Protein AF-A0A1X1MJB4-F1 (afdb_monomer)

Sequence (178 aa):
MPHFHEGQVDADDWEAFQRTEQMADHWYWRPGHRPGRNYLTWYVVFDDQALRDHVAYHQKALTNLNYLDSVPADGIHMTVQGVGFPDQVDIETAARIGEQAAARTADIEPFTLTVGPIAAYAGGTFLRAAPWAPVADVRERLREAIATELGADQVPAEPARFKPHISVTYCNATPPAA

Secondary structure (DSSP, 8-state):
---HHHHHHHHHHHHHHHT--S---S----TT-BTTBPPEEEEEE---HHHHHHHHHHHHHHTT-TTEEEPPGGG-EEEEEEEE-TTTS-HHHHHHHHHHHHHHHTT------EEEEEEEETTEEEEEEE-HHHHHHHHHHHHHHHHHHH-GGGS---GGG---EEEEEEE-S-PPP-

Mean predicted aligned error: 4.51 Å

Radius of gyration: 17.41 Å; Cα contacts (8 Å, |Δi|>4): 248; chains: 1; bounding box: 39×35×46 Å

pLDDT: mean 91.85, std 9.81, range [37.0, 98.38]

Nearest PDB structures (foldseek):
  6hiv-assembly1_DQ  TM=6.345E-01  e=2.041E-04  Trypanosoma brucei brucei
  7aor-assembly1_ar  TM=6.567E-01  e=1.105E-03  Trypanosoma cruzi strain CL Brener
  3j4r-assembly1_A  TM=6.759E-01  e=1.809E-02  Homo sapiens
  2vfy-assembly1_A  TM=6.703E-01  e=2.420E-02  Homo sapiens
  7ane-assembly1_ar  TM=5.522E-01  e=7.123E-03  Leishmania major

Foldseek 3Di:
DPPPPLVVVQVVQQVVQVPDQWAAAPPDDDPPDDPPKDWDFDKADDPDPVVLVLLVVVCVVCVVPPQKDFQDSNRWIKTQFTQGICVLQPPVNVVQLVVQLCVLCVPQDDDDWDWDDWGDDSFAIKIFIDDCVSSVSSSVSSQVSSCVRPNNVNGDDDPVPDGTIITSITGRHIDDGD

Solvent-accessible surface area (backbone atoms only — not comparable to full-atom values): 10339 Å² total; per-residue (Å²): 138,84,67,64,62,66,57,48,53,52,50,52,45,46,56,53,36,74,68,53,66,50,49,33,45,50,86,62,79,52,93,89,53,51,94,96,50,64,70,44,62,46,66,49,75,70,97,47,68,69,59,49,51,55,45,50,54,54,43,63,76,47,62,86,43,86,48,48,45,66,57,51,79,93,65,48,41,27,74,66,44,65,61,45,40,59,96,79,42,44,72,70,55,51,49,51,29,49,54,42,25,51,65,60,49,65,82,63,72,90,78,81,71,52,72,48,69,84,47,54,49,52,39,28,32,29,26,44,42,35,70,51,65,68,57,49,53,52,41,50,37,44,45,51,18,42,20,73,77,65,34,69,90,58,42,63,88,50,77,97,69,73,66,53,36,32,63,37,29,37,15,72,36,62,59,81,62,125

Structure (mmCIF, N/CA/C/O backbone):
data_AF-A0A1X1MJB4-F1
#
_entry.id   AF-A0A1X1MJB4-F1
#
loop_
_atom_site.group_PDB
_atom_site.id
_atom_site.type_symbol
_atom_site.label_atom_id
_atom_site.label_alt_id
_atom_site.label_comp_id
_atom_site.label_asym_id
_atom_site.label_entity_id
_atom_site.label_seq_id
_atom_site.pdbx_PDB_ins_code
_atom_site.Cartn_x
_atom_site.Cartn_y
_atom_site.Cartn_z
_atom_site.occupancy
_atom_site.B_iso_or_equiv
_atom_site.auth_seq_id
_atom_site.auth_comp_id
_atom_site.auth_asym_id
_atom_site.auth_atom_id
_atom_site.pdbx_PDB_model_num
ATOM 1 N N . MET A 1 1 ? -20.394 -13.260 -13.293 1.00 37.00 1 MET A N 1
ATOM 2 C CA . MET A 1 1 ? -19.080 -12.948 -13.891 1.00 37.00 1 MET A CA 1
ATOM 3 C C . MET A 1 1 ? -18.930 -11.435 -14.023 1.00 37.00 1 MET A C 1
ATOM 5 O O . MET A 1 1 ? -19.342 -10.901 -15.047 1.00 37.00 1 MET A O 1
ATOM 9 N N . PRO A 1 2 ? -18.377 -10.725 -13.028 1.00 40.25 2 PRO A N 1
ATOM 10 C CA . PRO A 1 2 ? -17.899 -9.369 -13.227 1.00 40.25 2 PRO A CA 1
ATOM 11 C C . PRO A 1 2 ? -16.374 -9.343 -13.040 1.00 40.25 2 PRO A C 1
ATOM 13 O O . PRO A 1 2 ? -15.877 -8.824 -12.055 1.00 40.25 2 PRO A O 1
ATOM 16 N N . HIS A 1 3 ? -15.631 -9.921 -13.989 1.00 48.62 3 HIS A N 1
ATOM 17 C CA . HIS A 1 3 ? -14.177 -9.710 -14.108 1.00 48.62 3 HIS A CA 1
ATOM 18 C C . HIS A 1 3 ? -13.842 -8.505 -15.013 1.00 48.62 3 HIS A C 1
ATOM 20 O O . HIS A 1 3 ? -12.678 -8.203 -15.246 1.00 48.62 3 HIS A O 1
ATOM 26 N N . PHE A 1 4 ? -14.859 -7.808 -15.539 1.00 62.16 4 PHE A N 1
ATOM 27 C CA . PHE A 1 4 ? -14.683 -6.744 -16.531 1.00 62.16 4 PHE A CA 1
ATOM 28 C C . PHE A 1 4 ? -14.119 -5.440 -15.956 1.00 62.16 4 PHE A C 1
ATOM 30 O O . PHE A 1 4 ? -13.461 -4.713 -16.686 1.00 62.16 4 PHE A O 1
ATOM 37 N N . HIS A 1 5 ? -14.359 -5.126 -14.678 1.00 79.56 5 HIS A N 1
ATOM 38 C CA . HIS A 1 5 ? -13.914 -3.848 -14.114 1.00 79.56 5 HIS A CA 1
ATOM 39 C C . HIS A 1 5 ? -12.423 -3.856 -13.758 1.00 79.56 5 HIS A C 1
ATOM 41 O O . HIS A 1 5 ? -11.687 -3.002 -14.233 1.00 79.56 5 HIS A O 1
ATOM 47 N N . GLU A 1 6 ? -11.966 -4.844 -12.984 1.00 86.56 6 GLU A N 1
ATOM 48 C CA . GLU A 1 6 ? -10.564 -4.947 -12.547 1.00 86.56 6 GLU A CA 1
ATOM 49 C C . GLU A 1 6 ? -9.615 -5.083 -13.746 1.00 86.56 6 GLU A C 1
ATOM 51 O O . GLU A 1 6 ? -8.657 -4.324 -13.866 1.00 86.56 6 GLU A O 1
ATOM 56 N N . GLY A 1 7 ? -9.945 -5.975 -14.690 1.00 83.81 7 GLY A N 1
ATOM 57 C CA . GLY A 1 7 ? -9.145 -6.171 -15.899 1.00 83.81 7 GLY A CA 1
ATOM 58 C C . GLY A 1 7 ? -9.086 -4.934 -16.802 1.00 83.81 7 GLY A C 1
ATOM 59 O O . GLY A 1 7 ? -8.038 -4.660 -17.380 1.00 83.81 7 GLY A O 1
ATOM 60 N N . GLN A 1 8 ? -10.175 -4.159 -16.898 1.00 86.75 8 GLN A N 1
ATOM 61 C CA . GLN A 1 8 ? -10.161 -2.896 -17.642 1.00 86.75 8 GLN A CA 1
ATOM 62 C C . GLN A 1 8 ? -9.282 -1.855 -16.945 1.00 86.75 8 GLN A C 1
ATOM 64 O O . GLN A 1 8 ? -8.492 -1.195 -17.608 1.00 86.75 8 GLN A O 1
ATOM 69 N N . VAL A 1 9 ? -9.366 -1.734 -15.616 1.00 88.00 9 VAL A N 1
ATOM 70 C CA . VAL A 1 9 ? -8.538 -0.776 -14.871 1.00 88.00 9 VAL A CA 1
ATOM 71 C C . VAL A 1 9 ? -7.048 -1.111 -14.982 1.00 88.00 9 VAL A C 1
ATOM 73 O O . VAL A 1 9 ? -6.229 -0.199 -15.081 1.00 88.00 9 VAL A O 1
ATOM 76 N N . ASP A 1 10 ? -6.687 -2.394 -14.995 1.00 89.06 10 ASP A N 1
ATOM 77 C CA . ASP A 1 10 ? -5.301 -2.809 -15.217 1.00 89.06 10 ASP A CA 1
ATOM 78 C C . ASP A 1 10 ? -4.819 -2.502 -16.638 1.00 89.06 10 ASP A C 1
ATOM 80 O O . ASP A 1 10 ? -3.690 -2.036 -16.805 1.00 89.06 10 ASP A O 1
ATOM 84 N N . ALA A 1 11 ? -5.668 -2.694 -17.652 1.00 90.31 11 ALA A N 1
ATOM 85 C CA . ALA A 1 11 ? -5.355 -2.297 -19.023 1.00 90.31 11 ALA A CA 1
ATOM 86 C C . ALA A 1 11 ? -5.163 -0.775 -19.143 1.00 90.31 11 ALA A C 1
ATOM 88 O O . ALA A 1 11 ? -4.173 -0.326 -19.722 1.00 90.31 11 ALA A O 1
ATOM 89 N N . ASP A 1 12 ? -6.051 0.014 -18.534 1.00 91.75 12 ASP A N 1
ATOM 90 C CA . ASP A 1 12 ? -5.989 1.477 -18.553 1.00 91.75 12 ASP A CA 1
ATOM 91 C C . ASP A 1 12 ? -4.724 2.005 -17.851 1.00 91.75 12 ASP A C 1
ATOM 93 O O . ASP A 1 12 ? -4.050 2.901 -18.368 1.00 91.75 12 ASP A O 1
ATOM 97 N N . ASP A 1 13 ? -4.372 1.441 -16.687 1.00 91.31 13 ASP A N 1
ATOM 98 C CA . ASP A 1 13 ? -3.149 1.799 -15.955 1.00 91.31 13 ASP A CA 1
ATOM 99 C C . ASP A 1 13 ? -1.894 1.423 -16.753 1.00 91.31 13 ASP A C 1
ATOM 101 O O . ASP A 1 13 ? -0.925 2.186 -16.778 1.00 91.31 13 ASP A O 1
ATOM 105 N N . TRP A 1 14 ? -1.912 0.280 -17.442 1.00 92.69 14 TRP A N 1
ATOM 1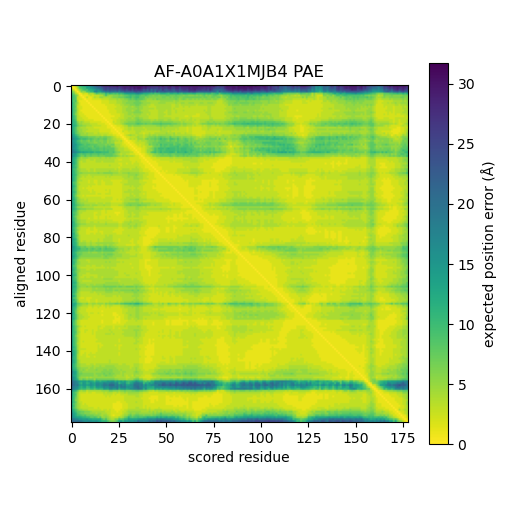06 C CA . TRP A 1 14 ? -0.810 -0.139 -18.301 1.00 92.69 14 TRP A CA 1
ATOM 107 C C . TRP A 1 14 ? -0.632 0.792 -19.503 1.00 92.69 14 TRP A C 1
ATOM 109 O O . TRP A 1 14 ? 0.482 1.238 -19.779 1.00 92.69 14 TRP A O 1
ATOM 119 N N . GLU A 1 15 ? -1.717 1.155 -20.185 1.00 94.44 15 GLU A N 1
ATOM 120 C CA . GLU A 1 15 ? -1.673 2.143 -21.263 1.00 94.44 15 GLU A CA 1
ATOM 121 C C . GLU A 1 15 ? -1.203 3.518 -20.767 1.00 94.44 15 GLU A C 1
ATOM 123 O O . GLU A 1 15 ? -0.450 4.210 -21.456 1.00 94.44 15 GLU A O 1
ATOM 128 N N . ALA A 1 16 ? -1.627 3.934 -19.569 1.00 92.25 16 ALA A N 1
ATOM 129 C CA . ALA A 1 16 ? -1.159 5.170 -18.951 1.00 92.25 16 ALA A CA 1
ATOM 130 C C . ALA A 1 16 ? 0.345 5.119 -18.654 1.00 92.25 16 ALA A C 1
ATOM 132 O O . ALA A 1 16 ? 1.058 6.087 -18.932 1.00 92.25 16 ALA A O 1
ATOM 133 N N . PHE A 1 17 ? 0.845 3.986 -18.160 1.00 93.94 17 PHE A N 1
ATOM 134 C CA . PHE A 1 17 ? 2.271 3.790 -17.941 1.00 93.94 17 PHE A CA 1
ATOM 135 C C . PHE A 1 17 ? 3.068 3.818 -19.250 1.00 93.94 17 PHE A C 1
ATOM 137 O O . PHE A 1 17 ? 4.092 4.487 -19.309 1.00 93.94 17 PHE A O 1
ATOM 144 N N . GLN A 1 18 ? 2.583 3.197 -20.329 1.00 93.94 18 GLN A N 1
ATOM 145 C CA . GLN A 1 18 ? 3.261 3.241 -21.634 1.00 93.94 18 GLN A CA 1
ATOM 146 C C . GLN A 1 18 ? 3.419 4.659 -22.202 1.00 93.94 18 GLN A C 1
ATOM 148 O O . GLN A 1 18 ? 4.323 4.906 -22.995 1.00 93.94 18 GLN A O 1
ATOM 153 N N . ARG A 1 19 ? 2.549 5.592 -21.801 1.00 94.62 19 ARG A N 1
ATOM 154 C CA . ARG A 1 19 ? 2.638 7.016 -22.162 1.00 94.62 19 ARG A CA 1
ATOM 155 C C . ARG A 1 19 ? 3.529 7.830 -21.218 1.00 94.62 19 ARG A C 1
ATOM 157 O O . ARG A 1 19 ? 3.667 9.034 -21.408 1.00 94.62 19 ARG A O 1
ATOM 164 N N . THR A 1 20 ? 4.094 7.213 -20.182 1.00 92.44 20 THR A N 1
ATOM 165 C CA . THR A 1 20 ? 4.995 7.882 -19.240 1.00 92.44 20 THR A CA 1
ATOM 166 C C . THR A 1 20 ? 6.367 8.057 -19.882 1.00 92.44 20 THR A C 1
ATOM 168 O O . THR A 1 20 ? 7.081 7.088 -20.113 1.00 92.44 20 THR A O 1
ATOM 171 N N . GLU A 1 21 ? 6.748 9.305 -20.146 1.00 92.06 21 GLU A N 1
ATOM 172 C CA . GLU A 1 21 ? 8.045 9.643 -20.755 1.00 92.06 21 GLU A CA 1
ATOM 173 C C . GLU A 1 21 ? 9.210 9.568 -19.754 1.00 92.06 21 GLU A C 1
ATOM 175 O O . GLU A 1 21 ? 10.372 9.460 -20.146 1.00 92.06 21 GLU A O 1
ATOM 180 N N . GLN A 1 22 ? 8.910 9.630 -18.451 1.00 92.25 22 GLN A N 1
ATOM 181 C CA . GLN A 1 22 ? 9.921 9.671 -17.402 1.00 92.25 22 GLN A CA 1
ATOM 182 C C . GLN A 1 22 ? 9.449 8.998 -16.109 1.00 92.25 22 GLN A C 1
ATOM 184 O O . GLN A 1 22 ? 8.345 9.249 -15.625 1.00 92.25 22 GLN A O 1
ATOM 189 N N . MET A 1 23 ? 10.324 8.184 -15.517 1.00 94.88 23 MET A N 1
ATOM 190 C CA . MET A 1 23 ? 10.139 7.686 -14.152 1.00 94.88 23 MET A CA 1
ATOM 191 C C . MET A 1 23 ? 10.323 8.827 -13.143 1.00 94.88 23 MET A C 1
ATOM 193 O O . MET A 1 23 ? 11.055 9.780 -13.395 1.00 94.88 23 MET A O 1
ATOM 197 N N . ALA A 1 24 ? 9.677 8.733 -11.990 1.00 94.19 24 ALA A N 1
ATOM 198 C CA . ALA A 1 24 ? 9.686 9.761 -10.962 1.00 94.19 24 ALA A CA 1
ATOM 199 C C . ALA A 1 24 ? 10.169 9.182 -9.636 1.00 94.19 24 ALA A C 1
ATOM 201 O O . ALA A 1 24 ? 9.686 8.134 -9.213 1.00 94.19 24 ALA A O 1
ATOM 202 N N . ASP A 1 25 ? 11.055 9.907 -8.956 1.00 94.69 25 ASP A N 1
ATOM 203 C CA . ASP A 1 25 ? 11.479 9.555 -7.603 1.00 94.69 25 ASP A CA 1
ATOM 204 C C . ASP A 1 25 ? 10.263 9.375 -6.675 1.00 94.69 25 ASP A C 1
ATOM 206 O O . ASP A 1 25 ? 9.423 10.268 -6.519 1.00 94.69 25 ASP A O 1
ATOM 210 N N . HIS A 1 26 ? 10.154 8.198 -6.066 1.00 92.56 26 HIS A N 1
ATOM 211 C CA . HIS A 1 26 ? 9.107 7.844 -5.119 1.00 92.56 26 HIS A CA 1
ATOM 212 C C . HIS A 1 26 ? 9.323 8.520 -3.759 1.00 92.56 26 HIS A C 1
ATOM 214 O O . HIS A 1 26 ? 8.346 8.867 -3.076 1.00 92.56 26 HIS A O 1
ATOM 220 N N . TRP A 1 27 ? 10.584 8.755 -3.386 1.00 90.19 27 TRP A N 1
ATOM 221 C CA . TRP A 1 27 ? 11.038 9.154 -2.054 1.00 90.19 27 TRP A CA 1
ATOM 222 C C . TRP A 1 27 ? 10.904 10.657 -1.763 1.00 90.19 27 TRP A C 1
ATOM 224 O O . TRP A 1 27 ? 11.626 11.213 -0.935 1.00 90.19 27 TRP A O 1
ATOM 234 N N . TYR A 1 28 ? 9.935 11.334 -2.383 1.00 85.56 28 TYR A N 1
ATOM 235 C CA . TYR A 1 28 ? 9.659 12.741 -2.098 1.00 85.56 28 TYR A CA 1
ATOM 236 C C . TYR A 1 28 ? 8.746 12.940 -0.879 1.00 85.56 28 TYR A C 1
ATOM 238 O O . TYR A 1 28 ? 7.800 12.184 -0.626 1.00 85.56 28 TYR A O 1
ATOM 246 N N . TRP A 1 29 ? 8.973 14.031 -0.149 1.00 84.56 29 TRP A N 1
ATOM 247 C CA . TRP A 1 29 ? 8.156 14.412 1.001 1.00 84.56 29 TRP A CA 1
ATOM 248 C C . TRP A 1 29 ? 6.723 14.747 0.575 1.00 84.56 29 TRP A C 1
ATOM 250 O O . TRP A 1 29 ? 6.458 15.779 -0.043 1.00 84.56 29 TRP A O 1
ATOM 260 N N . ARG A 1 30 ? 5.775 13.870 0.923 1.00 86.06 30 ARG A N 1
ATOM 261 C CA . ARG A 1 30 ? 4.342 14.179 0.830 1.00 86.06 30 ARG A CA 1
ATOM 262 C C . ARG A 1 30 ? 3.973 15.238 1.882 1.00 86.06 30 ARG A C 1
ATOM 264 O O . ARG A 1 30 ? 4.648 15.320 2.912 1.00 86.06 30 ARG A O 1
ATOM 271 N N . PRO A 1 31 ? 2.899 16.025 1.679 1.00 86.00 31 PRO A N 1
ATOM 272 C CA . PRO A 1 31 ? 2.434 16.986 2.676 1.00 86.00 31 PRO A CA 1
ATOM 273 C C . PRO A 1 31 ? 2.337 16.369 4.078 1.00 86.00 31 PRO A C 1
ATOM 275 O O . PRO A 1 31 ? 1.746 15.311 4.267 1.00 86.00 31 PRO A O 1
ATOM 278 N N . GLY A 1 32 ? 2.961 17.020 5.060 1.00 84.69 32 GLY A N 1
ATOM 279 C CA . GLY A 1 32 ? 3.007 16.553 6.446 1.00 84.69 32 GLY A CA 1
ATOM 280 C C . GLY A 1 32 ? 4.128 15.558 6.776 1.00 84.69 32 GLY A C 1
ATOM 281 O O . GLY A 1 32 ? 4.498 15.470 7.948 1.00 84.69 32 GLY A O 1
ATOM 282 N N . HIS A 1 33 ? 4.725 14.860 5.808 1.00 86.19 33 HIS A N 1
ATOM 283 C CA . HIS A 1 33 ? 5.861 13.978 6.087 1.00 86.19 33 HIS A CA 1
ATOM 284 C C . HIS A 1 33 ? 7.126 14.795 6.382 1.00 86.19 33 HIS A C 1
ATOM 286 O O . HIS A 1 33 ? 7.416 15.787 5.715 1.00 86.19 33 HIS A O 1
ATOM 292 N N . ARG A 1 34 ? 7.882 14.369 7.397 1.00 86.25 34 ARG A N 1
ATOM 293 C CA . ARG A 1 34 ? 9.180 14.940 7.789 1.00 86.25 34 ARG A CA 1
ATOM 294 C C . ARG A 1 34 ? 10.005 13.891 8.544 1.00 86.25 34 ARG A C 1
ATOM 296 O O . ARG A 1 34 ? 9.407 12.949 9.074 1.00 86.25 34 ARG A O 1
ATOM 303 N N . PRO A 1 35 ? 11.339 14.041 8.649 1.00 85.50 35 PRO A N 1
ATOM 304 C CA . PRO A 1 35 ? 12.167 13.127 9.433 1.00 85.50 35 PRO A CA 1
ATOM 305 C C . PRO A 1 35 ? 11.618 12.918 10.852 1.00 85.50 35 PRO A C 1
ATOM 307 O O . PRO A 1 35 ? 11.227 13.876 11.520 1.00 85.50 35 PRO A O 1
ATOM 310 N N . GLY A 1 36 ? 11.553 11.659 11.294 1.00 84.00 36 GLY A N 1
ATOM 311 C CA . GLY A 1 36 ? 11.030 11.281 12.614 1.00 84.00 36 GLY A CA 1
ATOM 312 C C . GLY A 1 36 ? 9.502 11.297 12.752 1.00 84.00 36 GLY A C 1
ATOM 313 O O . GLY A 1 36 ? 8.999 11.037 13.842 1.00 84.00 36 GLY A O 1
ATOM 314 N N . ARG A 1 37 ? 8.748 11.578 11.678 1.00 87.31 37 ARG A N 1
ATOM 315 C CA . ARG A 1 37 ? 7.277 11.570 11.677 1.00 87.31 37 ARG A CA 1
ATOM 316 C C . ARG A 1 37 ? 6.751 10.510 10.709 1.00 87.31 37 ARG A C 1
ATOM 318 O O . ARG A 1 37 ? 6.500 10.790 9.538 1.00 87.31 37 ARG A O 1
ATOM 325 N N . ASN A 1 38 ? 6.598 9.290 11.212 1.00 86.81 38 ASN A N 1
ATOM 326 C CA . ASN A 1 38 ? 6.065 8.171 10.434 1.00 86.81 38 ASN A CA 1
ATOM 327 C C . ASN A 1 38 ? 4.546 8.288 10.305 1.00 86.81 38 ASN A C 1
ATOM 329 O O . ASN A 1 38 ? 3.890 8.745 11.233 1.00 86.81 38 ASN A O 1
ATOM 333 N N . TYR A 1 39 ? 3.988 7.878 9.173 1.00 91.44 39 TYR A N 1
ATOM 334 C CA . TYR A 1 39 ? 2.544 7.877 8.962 1.00 91.44 39 TYR A CA 1
ATOM 335 C C . TYR A 1 39 ? 1.968 6.511 9.344 1.00 91.44 39 TYR A C 1
ATOM 337 O O . TYR A 1 39 ? 2.380 5.487 8.793 1.00 91.44 39 TYR A O 1
ATOM 345 N N . LEU A 1 40 ? 1.045 6.480 10.307 1.00 93.81 40 LEU A N 1
ATOM 346 C CA . LEU A 1 40 ? 0.387 5.248 10.729 1.00 93.81 40 LEU A CA 1
ATOM 347 C C . LEU A 1 40 ? -0.507 4.752 9.593 1.00 93.81 40 LEU A C 1
ATOM 349 O O 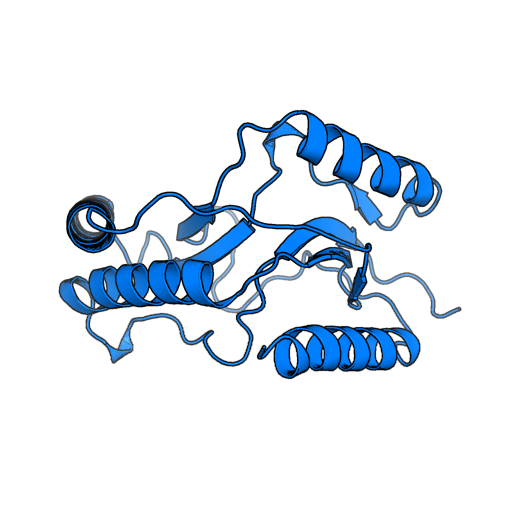. LEU A 1 40 ? -1.346 5.498 9.090 1.00 93.81 40 LEU A O 1
ATOM 353 N N . THR A 1 41 ? -0.308 3.502 9.185 1.00 94.12 41 THR A N 1
ATOM 354 C CA . THR A 1 41 ? -0.930 2.920 7.992 1.00 94.12 41 THR A CA 1
ATOM 355 C C . THR A 1 41 ? -1.286 1.463 8.256 1.00 94.12 41 THR A C 1
ATOM 357 O O . THR A 1 41 ? -0.505 0.734 8.866 1.00 94.12 41 THR A O 1
ATOM 360 N N . TRP A 1 42 ? -2.457 1.042 7.785 1.00 96.44 42 TRP A N 1
ATOM 361 C CA . TRP A 1 42 ? -2.883 -0.350 7.765 1.00 96.44 42 TRP A CA 1
ATOM 362 C C . TRP A 1 42 ? -2.298 -1.085 6.565 1.00 96.44 42 TRP A C 1
ATOM 364 O O . TRP A 1 42 ? -2.429 -0.637 5.420 1.00 96.44 42 TRP A O 1
ATOM 374 N N . TYR A 1 43 ? -1.727 -2.252 6.843 1.00 96.50 43 TYR A N 1
ATOM 375 C CA . TYR A 1 43 ? -1.161 -3.157 5.855 1.00 96.50 43 TYR A CA 1
ATOM 376 C C . TYR A 1 43 ? -1.795 -4.542 5.975 1.00 96.50 43 TYR A C 1
ATOM 378 O O . TYR A 1 43 ? -2.061 -5.005 7.084 1.00 96.50 43 TYR A O 1
ATOM 386 N N . VAL A 1 44 ? -1.965 -5.228 4.845 1.00 95.75 44 VAL A N 1
ATOM 387 C CA . VAL A 1 44 ? -2.034 -6.695 4.830 1.00 95.75 44 VAL A CA 1
ATOM 388 C C . VAL A 1 44 ? -0.610 -7.214 4.686 1.00 95.75 44 VAL A C 1
ATOM 390 O O . VAL A 1 44 ? 0.104 -6.840 3.752 1.00 95.75 44 VAL A O 1
ATOM 393 N N . VAL A 1 45 ? -0.208 -8.063 5.626 1.00 95.62 45 VAL A N 1
ATOM 394 C CA . VAL A 1 45 ? 1.077 -8.767 5.609 1.00 95.62 45 VAL A CA 1
ATOM 395 C C . VAL A 1 45 ? 0.874 -10.189 5.103 1.00 95.62 45 VAL A C 1
ATOM 397 O O . VAL A 1 45 ? -0.182 -10.783 5.318 1.00 95.62 45 VAL A O 1
ATOM 400 N N . PHE A 1 46 ? 1.886 -10.736 4.435 1.00 94.06 46 PHE A N 1
ATOM 401 C CA . PHE A 1 46 ? 1.803 -12.054 3.819 1.00 94.06 46 PHE A CA 1
ATOM 402 C C . PHE A 1 46 ? 2.836 -12.997 4.420 1.00 94.06 46 PHE A C 1
ATOM 404 O O . PHE A 1 46 ? 4.041 -12.725 4.383 1.00 94.06 46 PHE A O 1
ATOM 411 N N . ASP A 1 47 ? 2.363 -14.140 4.915 1.00 94.00 47 ASP A N 1
ATOM 412 C CA . ASP A 1 47 ? 3.225 -15.278 5.207 1.00 94.00 47 ASP A CA 1
ATOM 413 C C . ASP A 1 47 ? 3.142 -16.336 4.107 1.00 94.00 47 ASP A C 1
ATOM 415 O O . ASP A 1 47 ? 2.576 -17.411 4.279 1.00 94.00 47 ASP A O 1
ATOM 419 N N . ASP A 1 48 ? 3.660 -15.980 2.931 1.00 95.25 48 ASP A N 1
ATOM 420 C CA . ASP A 1 48 ? 3.601 -16.814 1.733 1.00 95.25 48 ASP A CA 1
ATOM 421 C C . ASP A 1 48 ? 4.955 -16.800 1.011 1.00 95.25 48 ASP A C 1
ATOM 423 O O . ASP A 1 48 ? 5.407 -15.770 0.504 1.00 95.25 48 ASP A O 1
ATOM 427 N N . GLN A 1 49 ? 5.624 -17.956 0.972 1.00 96.62 49 GLN A N 1
ATOM 428 C CA . GLN A 1 49 ? 6.919 -18.086 0.304 1.00 96.62 49 GLN A CA 1
ATOM 429 C C . GLN A 1 49 ? 6.802 -17.991 -1.222 1.00 96.62 49 GLN A C 1
ATOM 431 O O . GLN A 1 49 ? 7.676 -17.404 -1.854 1.00 96.62 49 GLN A O 1
ATOM 436 N N . ALA A 1 50 ? 5.726 -18.507 -1.819 1.00 96.25 50 ALA A N 1
ATOM 437 C CA . ALA A 1 50 ? 5.530 -18.452 -3.264 1.00 96.25 50 ALA A CA 1
ATOM 438 C C . ALA A 1 50 ? 5.336 -17.006 -3.740 1.00 96.25 50 ALA A C 1
ATOM 440 O O . ALA A 1 50 ? 5.864 -16.626 -4.786 1.00 96.25 50 ALA A O 1
ATOM 441 N N . LEU A 1 51 ? 4.651 -16.175 -2.949 1.00 96.94 51 LEU A N 1
ATOM 442 C CA . LEU A 1 51 ? 4.569 -14.736 -3.195 1.00 96.94 51 LEU A CA 1
ATOM 443 C C . LEU A 1 51 ? 5.952 -14.075 -3.141 1.00 96.94 51 LEU A C 1
ATOM 445 O O . LEU A 1 51 ? 6.301 -13.324 -4.054 1.00 96.94 51 LEU A O 1
ATOM 449 N N . ARG A 1 52 ? 6.746 -14.354 -2.098 1.00 97.75 52 ARG A N 1
ATOM 450 C CA . ARG A 1 52 ? 8.106 -13.801 -1.953 1.00 97.75 52 ARG A CA 1
ATOM 451 C C . ARG A 1 52 ? 8.990 -14.195 -3.137 1.00 97.75 52 ARG A C 1
ATOM 453 O O . ARG A 1 52 ? 9.660 -13.337 -3.710 1.00 97.75 52 ARG A O 1
ATOM 460 N N . ASP A 1 53 ? 8.931 -15.457 -3.553 1.00 97.50 53 ASP A N 1
ATOM 461 C CA . ASP A 1 53 ? 9.673 -15.970 -4.707 1.00 97.50 53 ASP A CA 1
ATOM 462 C C . ASP A 1 53 ? 9.206 -15.314 -6.017 1.00 97.50 53 ASP A C 1
ATOM 464 O O . ASP A 1 53 ? 10.028 -14.967 -6.869 1.00 97.50 53 ASP A O 1
ATOM 468 N N . HIS A 1 54 ? 7.898 -15.086 -6.175 1.00 97.12 54 HIS A N 1
ATOM 469 C CA . HIS A 1 54 ? 7.342 -14.407 -7.346 1.00 97.12 54 HIS A CA 1
ATOM 470 C C . HIS A 1 54 ? 7.773 -12.934 -7.424 1.00 97.12 54 HIS A C 1
ATOM 472 O O . HIS A 1 54 ? 8.139 -12.455 -8.498 1.00 97.12 54 HIS A O 1
ATOM 478 N N . VAL A 1 55 ? 7.795 -12.220 -6.296 1.00 98.19 55 VAL A N 1
ATOM 479 C CA . VAL A 1 55 ? 8.332 -10.851 -6.217 1.00 98.19 55 VAL A CA 1
ATOM 480 C C . VAL A 1 55 ? 9.826 -10.844 -6.557 1.00 98.19 55 VAL A C 1
ATOM 482 O O . VAL A 1 55 ? 10.254 -10.075 -7.421 1.00 98.19 55 VAL A O 1
ATOM 485 N N . ALA A 1 56 ? 10.610 -11.746 -5.959 1.00 98.06 56 ALA A N 1
ATOM 486 C CA . ALA A 1 56 ? 12.048 -11.855 -6.202 1.00 98.06 56 ALA A CA 1
ATOM 487 C C . ALA A 1 56 ? 12.381 -12.173 -7.671 1.00 98.06 56 ALA A C 1
ATOM 489 O O . ALA A 1 56 ? 13.358 -11.652 -8.218 1.00 98.06 56 ALA A O 1
ATOM 490 N N . TYR A 1 57 ? 11.557 -12.989 -8.337 1.00 97.88 57 TYR A N 1
ATOM 491 C CA . TYR A 1 57 ? 11.688 -13.273 -9.767 1.00 97.88 57 TYR A CA 1
ATOM 492 C C . TYR A 1 57 ? 11.659 -11.987 -10.607 1.00 97.88 57 TYR A C 1
ATOM 494 O O . TYR A 1 57 ? 12.538 -11.780 -11.449 1.00 97.88 57 TYR A O 1
ATOM 502 N N . HIS A 1 58 ? 10.702 -11.092 -10.347 1.00 97.88 58 HIS A N 1
ATOM 503 C CA . HIS A 1 58 ? 10.611 -9.817 -11.063 1.00 97.88 58 HIS A CA 1
ATOM 504 C C . HIS A 1 58 ? 11.730 -8.848 -10.672 1.00 97.88 58 HIS A C 1
ATOM 506 O O . HIS A 1 58 ? 12.327 -8.221 -11.545 1.00 97.88 58 HIS A O 1
ATOM 512 N N . GLN A 1 59 ? 12.084 -8.768 -9.387 1.00 98.12 59 GLN A N 1
ATOM 513 C CA . GLN A 1 59 ? 13.197 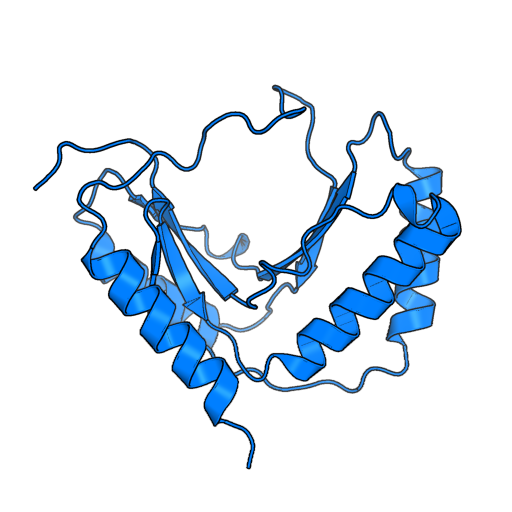-7.929 -8.913 1.00 98.12 59 GLN A CA 1
ATOM 514 C C . GLN A 1 59 ? 14.524 -8.298 -9.590 1.00 98.12 59 GLN A C 1
ATOM 516 O O . GLN A 1 59 ? 15.296 -7.426 -9.997 1.00 98.12 59 GLN A O 1
ATOM 521 N N . LYS A 1 60 ? 14.769 -9.597 -9.800 1.00 97.94 60 LYS A N 1
ATOM 522 C CA . LYS A 1 60 ? 15.942 -10.082 -10.535 1.00 97.94 60 LYS A CA 1
ATOM 523 C C . LYS A 1 60 ? 15.960 -9.595 -11.986 1.00 97.94 60 LYS A C 1
ATOM 525 O O . LYS A 1 60 ? 17.025 -9.242 -12.488 1.00 97.94 60 LYS A O 1
ATOM 530 N N . ALA A 1 61 ? 14.808 -9.550 -12.656 1.00 96.56 61 ALA A N 1
ATOM 531 C CA . ALA A 1 61 ? 14.710 -9.038 -14.024 1.00 96.56 61 ALA A CA 1
ATOM 532 C C . ALA A 1 61 ? 14.975 -7.520 -14.109 1.00 96.56 61 ALA A C 1
ATOM 534 O O . ALA A 1 61 ? 15.432 -7.033 -15.141 1.00 96.56 61 ALA A O 1
ATOM 535 N N . LEU A 1 62 ? 14.740 -6.789 -13.015 1.00 95.94 62 LEU A N 1
ATOM 536 C CA . LEU A 1 62 ? 14.893 -5.333 -12.923 1.00 95.94 62 LEU A CA 1
ATOM 537 C C . LEU A 1 62 ? 16.241 -4.877 -12.334 1.00 95.94 62 LEU A C 1
ATOM 539 O O . LEU A 1 62 ? 16.514 -3.682 -12.308 1.00 95.94 62 LEU A O 1
ATOM 543 N N . THR A 1 63 ? 17.113 -5.800 -11.914 1.00 95.19 63 THR A N 1
ATOM 544 C CA . THR A 1 63 ? 18.387 -5.506 -11.216 1.00 95.19 63 THR A CA 1
ATOM 545 C C . THR A 1 63 ? 19.330 -4.560 -11.973 1.00 95.19 63 THR A C 1
ATOM 547 O O . THR A 1 63 ? 20.116 -3.852 -11.351 1.00 95.19 63 THR A O 1
ATOM 550 N N . ASN A 1 64 ? 19.261 -4.509 -13.307 1.00 95.25 64 ASN A N 1
ATOM 551 C CA . ASN A 1 64 ? 20.118 -3.618 -14.100 1.00 95.25 64 ASN A CA 1
ATOM 552 C C . ASN A 1 64 ? 19.661 -2.146 -14.076 1.00 95.25 64 ASN A C 1
ATOM 554 O O . ASN A 1 64 ? 20.366 -1.281 -14.596 1.00 95.25 64 ASN A O 1
ATOM 558 N N . LEU A 1 65 ? 18.496 -1.849 -13.494 1.00 94.56 65 LEU A N 1
ATOM 559 C CA . LEU A 1 65 ? 17.958 -0.498 -13.362 1.00 94.56 65 LEU A CA 1
ATOM 560 C C . LEU A 1 65 ? 18.322 0.056 -11.981 1.00 94.56 65 LEU A C 1
ATOM 562 O O . LEU A 1 65 ? 17.597 -0.126 -11.008 1.00 94.56 65 LEU A O 1
ATOM 566 N N . ASN A 1 66 ? 19.458 0.751 -11.895 1.00 94.44 66 ASN A N 1
ATOM 567 C CA . ASN A 1 66 ? 19.989 1.292 -10.635 1.00 94.44 66 ASN A CA 1
ATOM 568 C C . ASN A 1 66 ? 19.108 2.371 -9.974 1.00 94.44 66 ASN A C 1
ATOM 570 O O . ASN A 1 66 ? 19.341 2.725 -8.820 1.00 94.44 66 ASN A O 1
ATOM 574 N N . TYR A 1 67 ? 18.109 2.881 -10.696 1.00 94.75 67 TYR A N 1
ATOM 575 C CA . TYR A 1 67 ? 17.113 3.823 -10.197 1.00 94.75 67 TYR A CA 1
ATOM 576 C C . TYR A 1 67 ? 15.886 3.138 -9.567 1.00 94.75 67 TYR A C 1
ATOM 578 O O . TYR A 1 67 ? 14.889 3.809 -9.294 1.00 94.75 67 TYR A O 1
ATOM 586 N N . LEU A 1 68 ? 15.915 1.812 -9.379 1.00 97.06 68 LEU A N 1
ATOM 587 C CA . LEU A 1 68 ? 14.862 1.035 -8.726 1.00 97.06 68 LEU A CA 1
ATOM 588 C C . LEU A 1 68 ? 15.390 0.355 -7.457 1.00 97.06 68 LEU A C 1
ATOM 590 O O . LEU A 1 68 ? 16.238 -0.535 -7.519 1.00 97.06 68 LEU A O 1
ATOM 594 N N . ASP A 1 69 ? 14.812 0.707 -6.314 1.00 97.31 69 ASP A N 1
ATOM 595 C CA . ASP A 1 69 ? 15.010 0.000 -5.054 1.00 97.31 69 ASP A CA 1
ATOM 596 C C . ASP A 1 69 ? 14.058 -1.194 -4.982 1.00 97.31 69 ASP A C 1
ATOM 598 O O . ASP A 1 69 ? 12.841 -1.045 -5.107 1.00 97.31 69 ASP A O 1
ATOM 602 N N . SER A 1 70 ? 14.601 -2.391 -4.762 1.00 97.88 70 SER A N 1
ATOM 603 C CA . SER A 1 70 ? 13.788 -3.587 -4.522 1.00 97.88 70 SER A CA 1
ATOM 604 C C . SER A 1 70 ? 13.157 -3.542 -3.135 1.00 97.88 70 SER A C 1
ATOM 606 O O . SER A 1 70 ? 13.836 -3.256 -2.150 1.00 97.88 70 SER A O 1
ATOM 608 N N . VAL A 1 71 ? 11.867 -3.871 -3.048 1.00 97.56 71 VAL A N 1
ATOM 609 C CA . VAL A 1 71 ? 11.197 -4.064 -1.756 1.00 97.56 71 VAL A CA 1
ATOM 610 C C . VAL A 1 71 ? 11.831 -5.266 -1.037 1.00 97.56 71 VAL A C 1
ATOM 612 O O . VAL A 1 71 ? 11.885 -6.352 -1.621 1.00 97.56 71 VAL A O 1
ATOM 615 N N . PRO A 1 72 ? 12.316 -5.112 0.209 1.00 96.50 72 PRO A N 1
ATOM 616 C CA . PRO A 1 72 ? 12.867 -6.221 0.985 1.00 96.50 72 PRO A CA 1
ATOM 617 C C . PRO A 1 72 ? 11.850 -7.349 1.193 1.00 96.50 72 PRO A C 1
ATOM 619 O O . PRO A 1 72 ? 10.654 -7.091 1.313 1.00 96.50 72 PRO A O 1
ATOM 622 N N . ALA A 1 73 ? 12.313 -8.599 1.281 1.00 95.56 73 ALA A N 1
ATOM 623 C CA . ALA A 1 73 ? 11.431 -9.765 1.405 1.00 95.56 73 ALA A CA 1
ATOM 624 C C . ALA A 1 73 ? 10.562 -9.751 2.680 1.00 95.56 73 ALA A C 1
ATOM 626 O O . ALA A 1 73 ? 9.421 -10.208 2.657 1.00 95.56 73 ALA A O 1
ATOM 627 N N . ASP A 1 74 ? 11.089 -9.208 3.778 1.00 94.75 74 ASP A N 1
ATOM 628 C CA . ASP A 1 74 ? 10.385 -8.976 5.047 1.00 94.75 74 ASP A CA 1
ATOM 629 C C . ASP A 1 74 ? 9.504 -7.715 5.028 1.00 94.75 74 ASP A C 1
ATOM 631 O O . ASP A 1 74 ? 8.650 -7.534 5.893 1.00 94.75 74 ASP A O 1
ATOM 635 N N . GLY A 1 75 ? 9.679 -6.866 4.016 1.00 94.75 75 GLY A N 1
ATOM 636 C CA . GLY A 1 75 ? 8.881 -5.677 3.753 1.00 94.75 75 GLY A CA 1
ATOM 637 C C . GLY A 1 75 ? 7.754 -5.890 2.742 1.00 94.75 75 GLY A C 1
ATOM 638 O O . GLY A 1 75 ? 7.094 -4.914 2.399 1.00 94.75 75 GLY A O 1
ATOM 639 N N . ILE A 1 76 ? 7.512 -7.107 2.243 1.00 97.56 76 ILE A N 1
ATOM 640 C CA . ILE A 1 76 ? 6.426 -7.382 1.288 1.00 97.56 76 ILE A CA 1
ATOM 641 C C . ILE A 1 76 ? 5.066 -7.261 1.989 1.00 97.56 76 ILE A C 1
ATOM 643 O O . ILE A 1 76 ? 4.730 -8.037 2.883 1.00 97.56 76 ILE A O 1
ATOM 647 N N . HIS A 1 77 ? 4.266 -6.289 1.554 1.00 97.75 77 HIS A N 1
ATOM 648 C CA . HIS A 1 77 ? 2.935 -6.008 2.086 1.00 97.75 77 HIS A CA 1
ATOM 649 C C . HIS A 1 77 ? 2.028 -5.376 1.025 1.00 97.75 77 HIS A C 1
ATOM 651 O O . HIS A 1 77 ? 2.481 -4.940 -0.035 1.00 97.75 77 HIS A O 1
ATOM 657 N N . MET A 1 78 ? 0.739 -5.289 1.345 1.00 97.25 78 MET A N 1
ATOM 658 C CA . MET A 1 78 ? -0.241 -4.490 0.614 1.00 97.25 78 MET A CA 1
ATOM 659 C C . MET A 1 78 ? -0.716 -3.343 1.497 1.00 97.25 78 MET A C 1
ATOM 661 O O . MET A 1 78 ? -1.232 -3.567 2.592 1.00 97.25 78 MET A O 1
ATOM 665 N N . THR A 1 79 ? -0.569 -2.115 1.011 1.00 94.81 79 THR A N 1
ATOM 666 C CA . THR A 1 79 ? -1.099 -0.918 1.674 1.00 94.81 79 THR A CA 1
ATOM 667 C C . THR A 1 79 ? -2.612 -0.856 1.530 1.00 94.81 79 THR A C 1
ATOM 669 O O . THR A 1 79 ? -3.133 -0.950 0.419 1.00 94.81 79 THR A O 1
ATOM 672 N N . VAL A 1 80 ? -3.321 -0.685 2.649 1.00 94.69 80 VAL A N 1
ATOM 673 C CA . VAL A 1 80 ? -4.792 -0.687 2.677 1.00 94.69 80 VAL A CA 1
ATOM 674 C C . VAL A 1 80 ? -5.357 0.699 2.955 1.00 94.69 80 VAL A C 1
ATOM 676 O O . VAL A 1 80 ? -6.201 1.191 2.204 1.00 94.69 80 VAL A O 1
ATOM 679 N N . GLN A 1 81 ? -4.928 1.327 4.053 1.00 94.94 81 GLN A N 1
ATOM 680 C CA . GLN A 1 81 ? -5.523 2.582 4.508 1.00 94.94 81 GLN A CA 1
ATOM 681 C C . GLN A 1 81 ? -4.586 3.346 5.444 1.00 94.94 81 GLN A C 1
ATOM 683 O O . GLN A 1 81 ? -4.168 2.830 6.478 1.00 94.94 81 GLN A O 1
ATOM 688 N N . GLY A 1 82 ? -4.320 4.608 5.120 1.00 93.25 82 GLY A N 1
ATOM 689 C CA . GLY A 1 82 ? -3.705 5.556 6.045 1.00 93.25 82 GLY A CA 1
ATOM 690 C C . 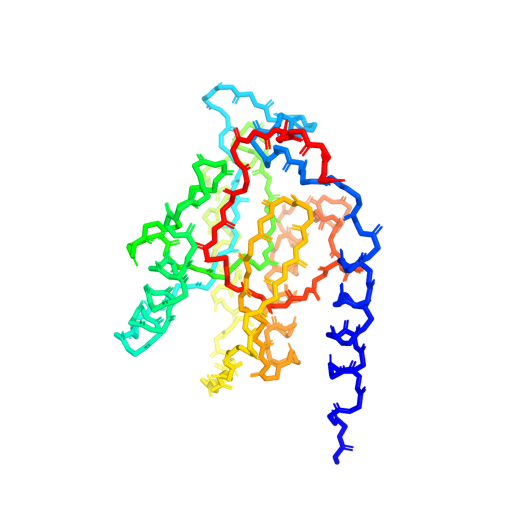GLY A 1 82 ? -4.590 5.858 7.255 1.00 93.25 82 GLY A C 1
ATOM 691 O O . GLY A 1 82 ? -5.811 5.931 7.123 1.00 93.25 82 GLY A O 1
ATOM 692 N N . VAL A 1 83 ? -3.985 6.076 8.418 1.00 94.62 83 VAL A N 1
ATOM 693 C CA . VAL A 1 83 ? -4.689 6.467 9.648 1.00 94.62 83 VAL A CA 1
ATOM 694 C C . VAL A 1 83 ? -4.403 7.926 9.980 1.00 94.62 83 VAL A C 1
ATOM 696 O O . VAL A 1 83 ? -5.323 8.728 10.080 1.00 94.62 83 VAL A O 1
ATOM 699 N N . GLY A 1 84 ? -3.130 8.289 10.122 1.00 93.12 84 GLY A N 1
ATOM 700 C CA . GLY A 1 84 ? -2.740 9.619 10.579 1.00 93.12 84 GLY A CA 1
ATOM 701 C C . GLY A 1 84 ? -1.295 9.665 11.055 1.00 93.12 84 GLY A C 1
ATOM 702 O O . GLY A 1 84 ? -0.597 8.652 11.088 1.00 93.12 84 GLY A O 1
ATOM 703 N N . PHE A 1 85 ? -0.825 10.850 11.431 1.00 92.31 85 PHE A N 1
ATOM 704 C CA . PHE A 1 85 ? 0.489 10.982 12.055 1.00 92.31 85 PHE A CA 1
ATOM 705 C C . PHE A 1 85 ? 0.413 10.817 13.589 1.00 92.31 85 PHE A C 1
ATOM 707 O O . PHE A 1 85 ? -0.608 11.164 14.177 1.00 92.31 85 PHE A O 1
ATOM 714 N N . PRO A 1 86 ? 1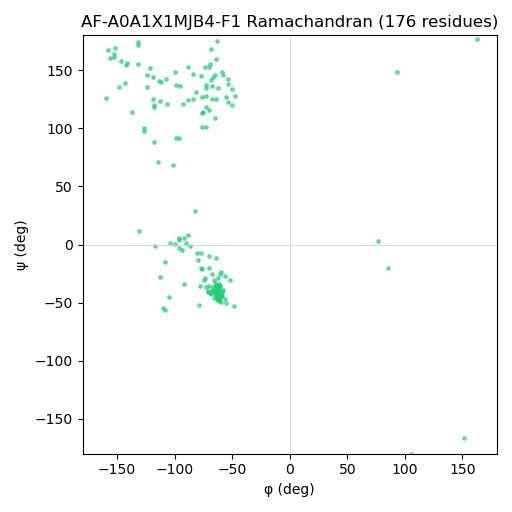.488 10.371 14.266 1.00 86.75 86 PRO A N 1
ATOM 715 C CA . PRO A 1 86 ? 1.520 10.158 15.719 1.00 86.75 86 PRO A CA 1
ATOM 716 C C . PRO A 1 86 ? 1.237 11.394 16.584 1.00 86.75 86 PRO A C 1
ATOM 718 O O . PRO A 1 86 ? 0.843 11.265 17.734 1.00 86.75 86 PRO A O 1
ATOM 721 N N . ASP A 1 87 ? 1.452 12.600 16.054 1.00 87.81 87 ASP A N 1
ATOM 722 C CA . ASP A 1 87 ? 1.097 13.869 16.708 1.00 87.81 87 ASP A CA 1
ATOM 723 C C . ASP A 1 87 ?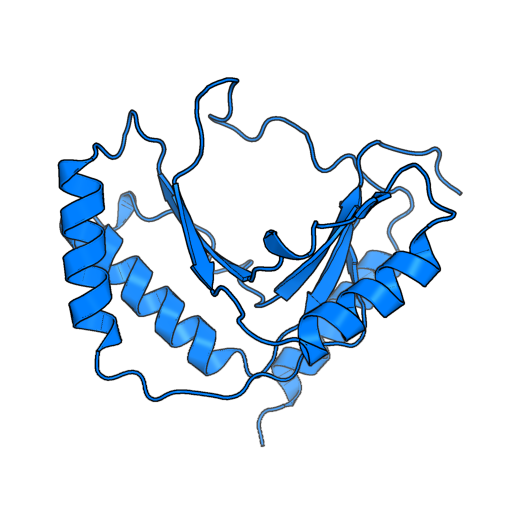 -0.389 14.238 16.547 1.00 87.81 87 ASP A C 1
ATOM 725 O O . ASP A 1 87 ? -0.846 15.216 17.131 1.00 87.81 87 ASP A O 1
ATOM 729 N N . GLN A 1 88 ? -1.133 13.478 15.742 1.00 89.06 88 GLN A N 1
ATOM 730 C CA . GLN A 1 88 ? -2.574 13.621 15.508 1.00 89.06 88 GLN A CA 1
ATOM 731 C C . GLN A 1 88 ? -3.363 12.429 16.062 1.00 89.06 88 GLN A C 1
ATOM 733 O O . GLN A 1 88 ? -4.527 12.578 16.417 1.00 89.06 88 GLN A O 1
ATOM 738 N N . VAL A 1 89 ? -2.730 11.256 16.120 1.00 93.88 89 VAL A N 1
ATOM 739 C CA . VAL A 1 89 ? -3.294 10.006 16.629 1.00 93.88 89 VAL A CA 1
ATOM 740 C C . VAL A 1 89 ? -2.332 9.469 17.681 1.00 93.88 89 VAL A C 1
ATOM 742 O O . VAL A 1 89 ? -1.315 8.858 17.347 1.00 93.88 89 VAL A O 1
ATOM 745 N N . ASP A 1 90 ? -2.630 9.743 18.949 1.00 93.38 90 ASP A N 1
ATOM 746 C CA . ASP A 1 90 ? -1.827 9.236 20.060 1.00 93.38 90 ASP A CA 1
ATOM 747 C C . ASP A 1 90 ? -1.958 7.710 20.216 1.00 93.38 90 ASP A C 1
ATOM 749 O O . ASP A 1 90 ? -2.796 7.056 19.590 1.00 93.38 90 ASP A O 1
ATOM 753 N N . ILE A 1 91 ? -1.090 7.123 21.044 1.00 93.69 91 ILE A N 1
ATOM 754 C CA . ILE A 1 91 ? -1.009 5.667 21.216 1.00 93.69 91 ILE A CA 1
ATOM 755 C C . ILE A 1 91 ? -2.303 5.057 21.769 1.00 93.69 91 ILE A C 1
ATOM 757 O O . ILE A 1 91 ? -2.681 3.958 21.369 1.00 93.69 91 ILE A O 1
ATOM 761 N N . GLU A 1 92 ? -3.000 5.770 22.654 1.00 96.56 92 GLU A N 1
ATOM 762 C CA . GLU A 1 92 ? -4.251 5.305 23.256 1.00 96.56 92 GLU A CA 1
ATOM 763 C C . GLU A 1 92 ? -5.378 5.307 22.222 1.00 96.56 92 GLU A C 1
ATOM 765 O O . GLU A 1 92 ? -6.165 4.365 22.144 1.00 96.56 92 GLU A O 1
ATOM 770 N N . THR A 1 93 ? -5.428 6.335 21.380 1.00 96.81 93 THR A N 1
ATOM 771 C CA . THR A 1 93 ? -6.384 6.437 20.278 1.00 96.81 93 THR A CA 1
ATOM 772 C C . THR A 1 93 ? -6.087 5.413 19.193 1.00 96.81 93 THR A C 1
ATOM 774 O O . THR A 1 93 ? -7.003 4.743 18.725 1.00 96.81 93 THR A O 1
ATOM 777 N N . ALA A 1 94 ? -4.816 5.208 18.841 1.00 96.31 94 ALA A N 1
ATOM 778 C CA . ALA A 1 94 ? -4.411 4.146 17.923 1.00 96.31 94 ALA A CA 1
ATOM 779 C C . ALA A 1 94 ? -4.814 2.755 18.446 1.00 96.31 94 ALA A C 1
ATOM 781 O O . ALA A 1 94 ? -5.295 1.930 17.669 1.00 96.31 94 ALA A O 1
ATOM 782 N N . ALA A 1 95 ? -4.677 2.510 19.754 1.00 97.38 95 ALA A N 1
ATOM 783 C CA . ALA A 1 95 ? -5.115 1.265 20.380 1.00 97.38 95 ALA A CA 1
ATOM 784 C C . ALA A 1 95 ? -6.637 1.073 20.274 1.00 97.38 95 ALA A C 1
ATOM 786 O O . ALA A 1 95 ? -7.076 0.015 19.823 1.00 97.38 95 ALA A O 1
ATOM 787 N N . ARG A 1 96 ? -7.442 2.104 20.576 1.00 98.38 96 ARG A N 1
ATOM 788 C CA . ARG A 1 96 ? -8.909 2.041 20.422 1.00 98.38 96 ARG A CA 1
ATOM 789 C C . ARG A 1 96 ? -9.342 1.828 18.971 1.00 98.38 96 ARG A C 1
ATOM 791 O O . ARG A 1 96 ? -10.219 1.007 18.716 1.00 98.38 96 ARG A O 1
ATOM 798 N N . ILE A 1 97 ? -8.689 2.487 18.008 1.00 98.25 97 ILE A N 1
ATOM 799 C CA . ILE A 1 97 ? -8.916 2.228 16.575 1.00 98.25 97 ILE A CA 1
ATOM 800 C C . ILE A 1 97 ? -8.622 0.757 16.255 1.00 98.25 97 ILE A C 1
ATOM 802 O O . ILE A 1 97 ? -9.382 0.131 15.519 1.00 98.25 97 ILE A O 1
ATOM 806 N N . GLY A 1 98 ? -7.549 0.192 16.815 1.00 98.19 98 GLY A N 1
ATOM 807 C CA . GLY A 1 98 ? -7.203 -1.222 16.667 1.00 98.19 98 GLY A CA 1
ATOM 808 C C . GLY A 1 98 ? -8.264 -2.171 17.235 1.00 98.19 98 GLY A C 1
ATOM 809 O O . GLY A 1 98 ? -8.628 -3.139 16.571 1.00 98.19 98 GLY A O 1
ATOM 810 N N . GLU A 1 99 ? -8.807 -1.878 18.416 1.00 98.31 99 GLU A N 1
ATOM 811 C CA . GLU A 1 99 ? -9.899 -2.653 19.026 1.00 98.31 99 GLU A CA 1
ATOM 812 C C . GLU A 1 99 ? -11.179 -2.597 18.179 1.00 98.31 99 GLU A C 1
ATOM 814 O O . GLU A 1 99 ? -11.788 -3.633 17.899 1.00 98.31 99 GLU A O 1
ATOM 819 N N . GLN A 1 100 ? -11.554 -1.404 17.703 1.00 98.12 100 GLN A N 1
ATOM 820 C CA . GLN A 1 100 ? -12.687 -1.216 16.793 1.00 98.12 100 GLN A CA 1
ATOM 821 C C . GLN A 1 100 ? -12.482 -1.966 15.475 1.00 98.12 100 GLN A C 1
ATOM 823 O O . GLN A 1 100 ? -13.399 -2.629 14.990 1.00 98.12 100 GLN A O 1
ATOM 828 N N . ALA A 1 101 ? -11.281 -1.886 14.902 1.00 98.12 101 ALA A N 1
ATOM 829 C CA . ALA A 1 101 ? -10.925 -2.599 13.684 1.00 98.12 101 ALA A CA 1
ATOM 830 C C . ALA A 1 101 ? -11.063 -4.112 13.878 1.00 98.12 101 ALA A C 1
ATOM 832 O O . ALA A 1 101 ? -11.738 -4.753 13.080 1.00 98.12 101 ALA A O 1
ATOM 833 N N . ALA A 1 102 ? -10.502 -4.663 14.959 1.00 98.12 102 ALA A N 1
ATOM 834 C CA . ALA A 1 102 ? -10.579 -6.088 15.267 1.00 98.12 102 ALA A CA 1
ATOM 835 C C . ALA A 1 102 ? -12.028 -6.573 15.433 1.00 98.12 102 ALA A C 1
ATOM 837 O O . ALA A 1 102 ? -12.396 -7.611 14.888 1.00 98.12 102 ALA A O 1
ATOM 838 N N . ALA A 1 103 ? -12.870 -5.812 16.137 1.00 98.06 103 ALA A N 1
ATOM 839 C CA . ALA A 1 103 ? -14.283 -6.151 16.289 1.00 98.06 103 ALA A CA 1
ATOM 840 C C . ALA A 1 103 ? -15.037 -6.114 14.947 1.00 98.06 103 ALA A C 1
ATOM 842 O O . ALA A 1 103 ? -15.855 -6.989 14.673 1.00 98.06 103 ALA A O 1
ATOM 843 N N . ARG A 1 104 ? -14.751 -5.119 14.097 1.00 97.62 104 ARG A N 1
ATOM 844 C CA . ARG A 1 104 ? -15.420 -4.922 12.799 1.00 97.62 104 ARG A CA 1
ATOM 845 C C . ARG A 1 104 ? -14.954 -5.875 11.711 1.00 97.62 104 ARG A C 1
ATOM 847 O O . ARG A 1 104 ? -15.664 -6.030 10.724 1.00 97.62 104 ARG A O 1
ATOM 854 N N . THR A 1 105 ? -13.774 -6.469 11.831 1.00 96.88 105 THR A N 1
ATOM 855 C CA . THR A 1 105 ? -13.257 -7.442 10.857 1.00 96.88 105 THR A CA 1
ATOM 856 C C . THR A 1 105 ? -13.433 -8.891 11.311 1.00 96.88 105 THR A C 1
ATOM 858 O O . THR A 1 105 ? -13.080 -9.797 10.563 1.00 96.88 105 THR A O 1
ATOM 861 N N . ALA A 1 106 ? -14.014 -9.126 12.493 1.00 97.12 106 ALA A N 1
ATOM 862 C CA . ALA A 1 106 ? -14.131 -10.452 13.098 1.00 97.12 106 ALA A CA 1
ATOM 863 C C . ALA A 1 106 ? -14.965 -11.459 12.282 1.00 97.12 106 ALA A C 1
ATOM 865 O O . ALA A 1 106 ? -14.722 -12.658 12.373 1.00 97.12 106 ALA A O 1
ATOM 866 N N . ASP A 1 107 ? -15.943 -10.992 11.504 1.00 95.81 107 ASP A N 1
ATOM 867 C CA . ASP A 1 107 ? -16.803 -11.809 10.634 1.00 95.81 107 ASP A CA 1
ATOM 868 C C . ASP A 1 107 ? -16.318 -11.867 9.173 1.00 95.81 107 ASP A C 1
ATOM 870 O O . ASP A 1 107 ? -17.012 -12.420 8.320 1.00 95.81 107 ASP A O 1
ATOM 874 N N . ILE A 1 108 ? -15.149 -11.296 8.854 1.00 95.25 108 ILE A N 1
ATOM 875 C CA . ILE A 1 108 ? -14.556 -11.464 7.523 1.00 95.25 108 ILE A CA 1
ATOM 876 C C . ILE A 1 108 ? -13.974 -12.868 7.425 1.00 95.25 108 ILE A C 1
ATOM 878 O O . ILE A 1 108 ? -12.981 -13.195 8.075 1.00 95.25 108 ILE A O 1
ATOM 882 N N . GLU A 1 109 ? -14.563 -13.680 6.556 1.00 95.81 109 GLU A N 1
ATOM 883 C CA . GLU A 1 109 ? -14.009 -14.984 6.217 1.00 95.81 109 GLU A CA 1
ATOM 884 C C . GLU A 1 109 ? -12.672 -14.842 5.471 1.00 95.81 109 GLU A C 1
ATOM 886 O O . GLU A 1 109 ? -12.518 -13.939 4.639 1.00 95.81 109 GLU A O 1
ATOM 891 N N . PRO A 1 110 ? -11.704 -15.748 5.701 1.00 94.94 110 PRO A N 1
ATOM 892 C CA . PRO A 1 110 ? -10.487 -15.798 4.906 1.00 94.94 110 PRO A CA 1
ATOM 893 C C . PRO A 1 110 ? -10.792 -15.887 3.406 1.00 94.94 110 PRO A C 1
ATOM 895 O O . PRO A 1 110 ? -11.650 -16.656 2.970 1.00 94.94 110 PRO A O 1
ATOM 898 N N . PHE A 1 111 ? -10.046 -15.136 2.600 1.00 95.62 111 PHE A N 1
ATOM 899 C CA . PHE A 1 111 ? -10.202 -15.110 1.148 1.00 95.62 111 PHE A CA 1
ATOM 900 C C . PHE A 1 111 ? -8.860 -15.269 0.437 1.00 95.62 111 PHE A C 1
ATOM 902 O O . PHE A 1 111 ? -7.795 -14.968 0.975 1.00 95.62 111 PHE A O 1
ATOM 909 N N . THR A 1 112 ? -8.916 -15.755 -0.800 1.00 95.38 112 THR A N 1
ATOM 910 C CA . THR A 1 112 ? -7.739 -15.946 -1.649 1.00 95.38 112 THR A CA 1
ATOM 911 C C . THR A 1 112 ? -7.596 -14.785 -2.618 1.00 95.38 112 THR A C 1
ATOM 913 O O . THR A 1 112 ? -8.575 -14.363 -3.234 1.00 95.38 112 THR A O 1
ATOM 916 N N . LEU A 1 113 ? -6.362 -14.313 -2.781 1.00 95.56 113 LEU A N 1
ATOM 917 C CA . LEU A 1 113 ? -5.998 -13.330 -3.789 1.00 95.56 113 LEU A CA 1
ATOM 918 C C . LEU A 1 113 ? -5.100 -13.971 -4.845 1.00 95.56 113 LEU A C 1
ATOM 920 O O . LEU A 1 113 ? -4.186 -14.730 -4.529 1.00 95.56 113 LEU A O 1
ATOM 924 N N . THR A 1 114 ? -5.332 -13.621 -6.100 1.00 95.25 114 THR A N 1
ATOM 925 C CA . THR A 1 114 ? -4.377 -13.799 -7.191 1.00 95.25 114 THR A CA 1
ATOM 926 C C . THR A 1 114 ? -3.601 -12.507 -7.373 1.00 95.25 114 THR A C 1
ATOM 928 O O . THR A 1 114 ? -4.207 -11.434 -7.368 1.00 95.25 114 THR A O 1
ATOM 931 N N . VAL A 1 115 ? -2.284 -12.602 -7.558 1.00 95.06 115 VAL A N 1
ATOM 932 C CA . VAL A 1 115 ? -1.421 -11.440 -7.790 1.00 95.06 115 VAL A CA 1
ATOM 933 C C . VAL A 1 115 ? -0.719 -11.522 -9.141 1.00 95.06 115 VAL A C 1
ATOM 935 O O . VAL A 1 115 ? -0.312 -12.602 -9.570 1.00 95.06 115 VAL A O 1
ATOM 938 N N . GLY A 1 116 ? -0.542 -10.374 -9.787 1.00 88.69 116 GLY A N 1
ATOM 939 C CA . GLY A 1 116 ? 0.163 -10.243 -11.061 1.00 88.69 116 GLY A CA 1
ATOM 940 C C . GLY A 1 116 ? -0.770 -10.026 -12.265 1.00 88.69 116 GLY A C 1
ATOM 941 O O . GLY A 1 116 ? -1.987 -9.993 -12.090 1.00 88.69 116 GLY A O 1
ATOM 942 N N . PRO A 1 117 ? -0.230 -9.892 -13.495 1.00 91.12 117 PRO A N 1
ATOM 943 C CA . PRO A 1 117 ? 1.194 -9.793 -13.850 1.00 91.12 117 PRO A CA 1
ATOM 944 C C . PRO A 1 117 ? 1.868 -8.542 -13.257 1.00 91.12 117 PRO A C 1
ATOM 946 O O . PRO A 1 117 ? 1.213 -7.709 -12.633 1.00 91.12 117 PRO A O 1
ATOM 949 N N . ILE A 1 118 ? 3.188 -8.410 -13.430 1.00 95.12 118 ILE A N 1
ATOM 950 C CA . ILE A 1 118 ? 3.874 -7.167 -13.058 1.00 95.12 118 ILE A CA 1
ATOM 951 C C . ILE A 1 118 ? 3.357 -5.996 -13.893 1.00 95.12 118 ILE A C 1
ATOM 953 O O . ILE A 1 118 ? 3.212 -6.097 -15.110 1.00 95.12 118 ILE A O 1
ATOM 957 N N . ALA A 1 119 ? 3.104 -4.887 -13.212 1.00 95.44 119 ALA A N 1
ATOM 958 C CA . ALA A 1 119 ? 2.729 -3.608 -13.784 1.00 95.44 119 ALA A CA 1
ATOM 959 C C . ALA A 1 119 ? 3.589 -2.500 -13.161 1.00 95.44 119 ALA A C 1
ATOM 961 O O . ALA A 1 119 ? 4.398 -2.739 -12.257 1.00 95.44 119 ALA A O 1
ATOM 962 N N . ALA A 1 120 ? 3.443 -1.280 -13.667 1.00 95.44 120 ALA A N 1
ATOM 963 C CA . ALA A 1 120 ? 4.257 -0.155 -13.241 1.00 95.44 120 ALA A CA 1
ATOM 964 C C . ALA A 1 120 ? 3.482 1.162 -13.262 1.00 95.44 120 ALA A C 1
ATOM 966 O O . ALA A 1 120 ? 2.470 1.310 -13.943 1.00 95.44 120 ALA A O 1
ATOM 967 N N . TYR A 1 121 ? 3.979 2.112 -12.483 1.00 93.94 121 TYR A N 1
ATOM 968 C CA . TYR A 1 121 ? 3.671 3.536 -12.571 1.00 93.94 121 TYR A CA 1
ATOM 969 C C . TYR A 1 121 ? 5.002 4.297 -12.536 1.00 93.94 121 TYR A C 1
ATOM 971 O O . TYR A 1 121 ? 6.048 3.710 -12.265 1.00 93.94 121 TYR A O 1
ATOM 979 N N . ALA A 1 122 ? 4.992 5.612 -12.771 1.00 94.00 122 ALA A N 1
ATOM 980 C CA . ALA A 1 122 ? 6.229 6.402 -12.824 1.00 94.00 122 ALA A CA 1
ATOM 981 C C . ALA A 1 122 ? 7.139 6.218 -11.588 1.00 94.00 122 ALA A C 1
ATOM 983 O O . ALA A 1 122 ? 8.353 6.301 -11.695 1.00 94.00 122 ALA A O 1
ATOM 984 N N . GLY A 1 123 ? 6.558 5.940 -10.421 1.00 95.19 123 GLY A N 1
ATOM 985 C CA . GLY A 1 123 ? 7.267 5.771 -9.153 1.00 95.19 123 GLY A CA 1
ATOM 986 C C . GLY A 1 123 ? 7.681 4.344 -8.795 1.00 95.19 123 GLY A C 1
ATOM 987 O O . GLY A 1 123 ? 8.161 4.151 -7.681 1.00 95.19 123 GLY A O 1
ATOM 988 N N . GLY A 1 124 ? 7.493 3.344 -9.662 1.00 96.31 124 GLY A N 1
ATOM 989 C CA . GLY A 1 124 ? 7.931 1.976 -9.370 1.00 96.31 124 GLY A CA 1
ATOM 990 C C . GLY A 1 124 ? 7.118 0.876 -10.044 1.00 96.31 124 GLY A C 1
ATOM 991 O O . GLY A 1 124 ? 6.321 1.117 -10.952 1.00 96.31 124 GLY A O 1
ATOM 992 N N . THR A 1 125 ? 7.327 -0.354 -9.577 1.00 97.56 125 THR A N 1
ATOM 993 C CA . THR A 1 125 ? 6.643 -1.549 -10.088 1.00 97.56 125 THR A CA 1
ATOM 994 C C . THR A 1 125 ? 5.869 -2.268 -8.996 1.00 97.56 125 THR A C 1
ATOM 996 O O . THR A 1 125 ? 6.204 -2.189 -7.812 1.00 97.56 125 THR A O 1
ATOM 999 N N . PHE A 1 126 ? 4.806 -2.964 -9.384 1.00 97.75 126 PHE A N 1
ATOM 1000 C CA . PHE A 1 126 ? 3.894 -3.623 -8.457 1.00 97.75 126 PHE A CA 1
ATOM 1001 C C . PHE A 1 126 ? 3.216 -4.843 -9.093 1.00 97.75 126 PHE A C 1
ATOM 1003 O O . PHE A 1 126 ? 3.185 -4.999 -10.313 1.00 97.75 126 PHE A O 1
ATOM 1010 N N . LEU A 1 127 ? 2.633 -5.692 -8.249 1.00 97.31 127 LEU A N 1
ATOM 1011 C CA . LEU A 1 127 ? 1.709 -6.758 -8.630 1.00 97.31 127 LEU A CA 1
ATOM 1012 C C . LEU A 1 127 ? 0.301 -6.346 -8.205 1.00 97.31 127 LEU A C 1
ATOM 1014 O O . LEU A 1 127 ? 0.072 -6.112 -7.015 1.00 97.31 127 LEU A O 1
ATOM 1018 N N . ARG A 1 128 ? -0.648 -6.251 -9.142 1.00 95.62 128 ARG A N 1
ATOM 1019 C CA . ARG A 1 128 ? -2.058 -6.053 -8.773 1.00 95.62 128 ARG A CA 1
ATOM 1020 C C . ARG A 1 128 ? -2.580 -7.307 -8.084 1.00 95.62 128 ARG A C 1
ATOM 1022 O O . ARG A 1 128 ? -2.223 -8.405 -8.495 1.00 95.62 128 ARG A O 1
ATOM 1029 N N . ALA A 1 129 ? -3.411 -7.142 -7.062 1.00 95.56 129 ALA A N 1
ATOM 1030 C CA . ALA A 1 129 ? -4.124 -8.232 -6.416 1.00 95.56 129 ALA A CA 1
ATOM 1031 C C . ALA A 1 129 ? -5.613 -8.205 -6.781 1.00 95.56 129 ALA A C 1
ATOM 1033 O O . ALA A 1 129 ? -6.213 -7.135 -6.855 1.00 95.56 129 ALA A O 1
ATOM 1034 N N . ALA A 1 130 ? -6.204 -9.381 -6.961 1.00 94.62 130 ALA A N 1
ATOM 1035 C CA . ALA A 1 130 ? -7.620 -9.582 -7.253 1.00 94.62 130 ALA A CA 1
ATOM 1036 C C . ALA A 1 130 ? -8.149 -10.826 -6.517 1.00 94.62 130 ALA A C 1
ATOM 1038 O O . ALA A 1 130 ? -7.360 -11.732 -6.253 1.00 94.62 130 ALA A O 1
ATOM 1039 N N . PRO A 1 131 ? -9.453 -10.923 -6.203 1.00 94.31 131 PRO A N 1
ATOM 1040 C CA . PRO A 1 131 ? -10.496 -9.918 -6.434 1.00 94.31 131 PRO A CA 1
ATOM 1041 C C . PRO A 1 131 ? -10.391 -8.720 -5.475 1.00 94.31 131 PRO A C 1
ATOM 1043 O O . PRO A 1 131 ? -9.912 -8.850 -4.349 1.00 94.31 131 PRO A O 1
ATOM 1046 N N . TRP A 1 132 ? -10.860 -7.546 -5.902 1.00 93.06 132 TRP A N 1
ATOM 1047 C CA . TRP A 1 132 ? -10.764 -6.305 -5.120 1.00 93.06 132 TRP A CA 1
ATOM 1048 C C . TRP A 1 132 ? -11.806 -6.222 -4.015 1.00 93.06 132 TRP A C 1
ATOM 1050 O O . TRP A 1 132 ? -11.509 -5.696 -2.946 1.00 93.06 132 TRP A O 1
ATOM 1060 N N . ALA A 1 133 ? -13.007 -6.747 -4.268 1.00 93.06 133 ALA A N 1
ATOM 1061 C CA . ALA A 1 133 ? -14.149 -6.654 -3.362 1.00 93.06 133 ALA A CA 1
ATOM 1062 C C . ALA A 1 133 ? -13.826 -7.034 -1.901 1.00 93.06 133 ALA A C 1
ATOM 1064 O O . ALA A 1 133 ? -14.031 -6.187 -1.037 1.00 93.06 133 ALA A O 1
ATOM 1065 N N . PRO A 1 134 ? -13.238 -8.208 -1.586 1.00 95.00 134 PRO A N 1
ATOM 1066 C CA . PRO A 1 134 ? -12.959 -8.551 -0.190 1.00 95.00 134 PRO A CA 1
ATOM 1067 C C . PRO A 1 134 ? -11.936 -7.615 0.470 1.00 95.00 134 PRO A C 1
ATOM 1069 O O . PRO A 1 134 ? -12.050 -7.305 1.653 1.00 95.00 134 PRO A O 1
ATOM 1072 N N . VAL A 1 135 ? -10.954 -7.107 -0.282 1.00 95.44 135 VAL A N 1
ATOM 1073 C CA . VAL A 1 135 ? -9.982 -6.140 0.255 1.00 95.44 135 VAL A CA 1
ATOM 1074 C C . VAL A 1 135 ? -10.636 -4.772 0.468 1.00 95.44 135 VAL A C 1
ATOM 1076 O O . VAL A 1 135 ? -10.328 -4.079 1.437 1.00 95.44 135 VAL A O 1
ATOM 1079 N N . ALA A 1 136 ? -11.555 -4.381 -0.417 1.00 93.25 136 ALA A N 1
ATOM 1080 C CA . ALA A 1 136 ? -12.353 -3.173 -0.260 1.00 93.25 136 ALA A CA 1
ATOM 1081 C C . ALA A 1 136 ? -13.261 -3.268 0.976 1.00 93.25 136 ALA A C 1
ATOM 1083 O O . ALA A 1 136 ? -13.308 -2.318 1.749 1.00 93.25 136 ALA A O 1
ATOM 1084 N N . ASP A 1 137 ? -13.880 -4.422 1.227 1.00 94.88 137 ASP A N 1
ATOM 1085 C CA . ASP A 1 137 ? -14.705 -4.653 2.418 1.00 94.88 137 ASP A CA 1
ATOM 1086 C C . ASP A 1 137 ? -13.879 -4.546 3.709 1.00 94.88 137 ASP A C 1
ATOM 1088 O O . ASP A 1 137 ? -14.286 -3.862 4.653 1.00 94.88 137 ASP A O 1
ATOM 1092 N N . VAL A 1 138 ? -12.677 -5.146 3.740 1.00 96.69 138 VAL A N 1
ATOM 1093 C CA . VAL A 1 138 ? -11.711 -4.956 4.840 1.00 96.69 138 VAL A CA 1
ATOM 1094 C C . VAL A 1 138 ? -11.416 -3.468 5.020 1.00 96.69 138 VAL A C 1
ATOM 1096 O O . VAL A 1 138 ? -11.512 -2.939 6.128 1.00 96.69 138 VAL A O 1
ATOM 1099 N N . ARG A 1 139 ? -11.077 -2.770 3.933 1.00 95.62 139 ARG A N 1
ATOM 1100 C CA . ARG A 1 139 ? -10.725 -1.350 3.966 1.00 95.62 139 ARG A CA 1
ATOM 1101 C C . ARG A 1 139 ? -11.863 -0.485 4.502 1.00 95.62 139 ARG A C 1
ATOM 1103 O O . ARG A 1 139 ? -11.596 0.396 5.315 1.00 95.62 139 ARG A O 1
ATOM 1110 N N . GLU A 1 140 ? -13.101 -0.712 4.082 1.00 95.38 140 GLU A N 1
ATOM 1111 C CA . GLU A 1 140 ? -14.250 0.058 4.567 1.00 95.38 140 GLU A CA 1
ATOM 1112 C C . GLU A 1 140 ? -14.477 -0.163 6.069 1.00 95.38 140 GLU A C 1
ATOM 1114 O O . GLU A 1 140 ? -14.606 0.810 6.812 1.00 95.38 140 GLU A O 1
ATOM 1119 N N . ARG A 1 141 ? -14.368 -1.400 6.566 1.00 97.06 141 ARG A N 1
ATOM 1120 C CA . ARG A 1 141 ? -14.454 -1.695 8.011 1.00 97.06 141 ARG A CA 1
ATOM 1121 C C . ARG A 1 141 ? -13.341 -1.016 8.820 1.00 97.06 141 ARG A C 1
ATOM 1123 O O . ARG A 1 141 ? -13.597 -0.487 9.903 1.00 97.06 141 ARG A O 1
ATOM 1130 N N . LEU A 1 142 ? -12.117 -0.964 8.286 1.00 96.81 142 LEU A N 1
ATOM 1131 C CA . LEU A 1 142 ? -11.009 -0.213 8.895 1.00 96.81 142 LEU A CA 1
ATOM 1132 C C . LEU A 1 142 ? -11.275 1.299 8.898 1.00 96.81 142 LEU A C 1
ATOM 1134 O O . LEU A 1 142 ? -10.963 1.985 9.869 1.00 96.81 142 LEU A O 1
ATOM 1138 N N . ARG A 1 143 ? -11.874 1.835 7.833 1.00 96.38 143 ARG A N 1
ATOM 1139 C CA . ARG A 1 143 ? -12.247 3.255 7.744 1.00 96.38 143 ARG A CA 1
ATOM 1140 C C . ARG A 1 143 ? -13.335 3.621 8.741 1.00 96.38 143 ARG A C 1
ATOM 1142 O O . ARG A 1 143 ? -13.241 4.675 9.362 1.00 96.38 143 ARG A O 1
ATOM 1149 N N . GLU A 1 144 ? -14.322 2.755 8.942 1.00 96.50 144 GLU A N 1
ATOM 1150 C CA . GLU A 1 144 ? -15.344 2.935 9.976 1.00 96.50 144 GLU A CA 1
ATOM 1151 C C . GLU A 1 144 ? -14.754 2.912 11.391 1.00 96.50 144 GLU A C 1
ATOM 1153 O O . GLU A 1 144 ? -15.185 3.688 12.247 1.00 96.50 144 GLU A O 1
ATOM 1158 N N . ALA A 1 145 ? -13.753 2.061 11.643 1.00 97.75 145 ALA A N 1
ATOM 1159 C CA . ALA A 1 145 ? -13.031 2.051 12.915 1.00 97.75 145 ALA A CA 1
ATOM 1160 C C . ALA A 1 145 ? -12.336 3.398 13.173 1.00 97.75 145 ALA A C 1
ATOM 1162 O O . ALA A 1 145 ? -12.487 3.973 14.249 1.00 97.75 145 ALA A O 1
ATOM 1163 N N . ILE A 1 146 ? -11.652 3.946 12.162 1.00 97.06 146 ILE A N 1
ATOM 1164 C CA . ILE A 1 146 ? -11.029 5.277 12.240 1.00 97.06 146 ILE A CA 1
ATOM 1165 C C . ILE A 1 146 ? -12.100 6.356 12.462 1.00 97.06 146 ILE A C 1
ATOM 1167 O O . ILE A 1 146 ? -11.950 7.192 13.350 1.00 97.06 146 ILE A O 1
ATOM 1171 N N . ALA A 1 147 ? -13.198 6.321 11.699 1.00 96.56 147 ALA A N 1
ATOM 1172 C CA . ALA A 1 147 ? -14.285 7.298 11.795 1.00 96.56 147 ALA A CA 1
ATOM 1173 C C . ALA A 1 147 ? -14.948 7.316 13.178 1.00 96.56 147 ALA A C 1
ATOM 1175 O O . ALA A 1 147 ? -15.359 8.375 13.645 1.00 96.56 147 ALA A O 1
ATOM 1176 N N . THR A 1 148 ? -15.058 6.150 13.821 1.00 97.19 148 THR A N 1
ATOM 1177 C CA . THR A 1 148 ? -15.657 6.008 15.156 1.00 97.19 148 THR A CA 1
ATOM 1178 C C . THR A 1 148 ? -14.853 6.768 16.211 1.00 97.19 148 THR A C 1
ATOM 1180 O O . THR A 1 148 ? -15.444 7.415 17.070 1.00 97.19 148 THR A O 1
ATOM 1183 N N . GLU A 1 149 ? -13.522 6.724 16.127 1.00 96.50 149 GLU A N 1
ATOM 1184 C CA . GLU A 1 149 ? -12.637 7.331 17.128 1.00 96.50 149 GLU A CA 1
ATOM 1185 C C . GLU A 1 149 ? -12.240 8.775 16.793 1.00 96.50 149 GLU A C 1
ATOM 1187 O O . GLU A 1 149 ? -12.067 9.589 17.698 1.00 96.50 149 GLU A 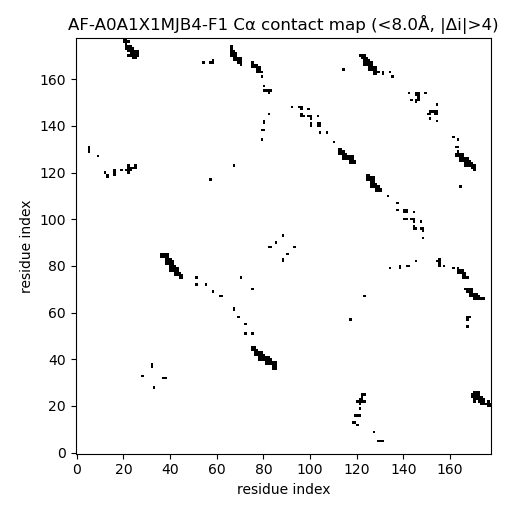O 1
ATOM 1192 N N . LEU A 1 150 ? -12.081 9.104 15.506 1.00 95.44 150 LEU A N 1
ATOM 1193 C CA . LEU A 1 150 ? -11.548 10.399 15.063 1.00 95.44 150 LEU A CA 1
ATOM 1194 C C . LEU A 1 150 ? -12.592 11.324 14.424 1.00 95.44 150 LEU A C 1
ATOM 1196 O O . LEU A 1 150 ? -12.321 12.510 14.269 1.00 95.44 150 LEU A O 1
ATOM 1200 N N . GLY A 1 151 ? -13.764 10.807 14.049 1.00 95.19 151 GLY A N 1
ATOM 1201 C CA . GLY A 1 151 ? -14.727 11.507 13.197 1.00 95.19 151 GLY A CA 1
ATOM 1202 C C . GLY A 1 151 ? -14.551 11.176 11.710 1.00 95.19 151 GLY A C 1
ATOM 1203 O O . GLY A 1 151 ? -13.455 10.889 11.226 1.00 95.19 151 GLY A O 1
ATOM 1204 N N . ALA A 1 152 ? -15.658 11.182 10.963 1.00 91.94 152 ALA A N 1
ATOM 1205 C CA . ALA A 1 152 ? -15.684 10.775 9.554 1.00 91.94 152 ALA A CA 1
ATOM 1206 C C . ALA A 1 152 ? -14.877 11.707 8.628 1.00 91.94 152 ALA A C 1
ATOM 1208 O O . ALA A 1 152 ? -14.329 11.262 7.621 1.00 91.94 152 ALA A O 1
ATOM 1209 N N . ASP A 1 153 ? -14.790 12.986 8.980 1.00 91.69 153 ASP A N 1
ATOM 1210 C CA . ASP A 1 153 ? -14.009 14.025 8.306 1.00 91.69 153 ASP A CA 1
ATOM 1211 C C . ASP A 1 153 ? -12.494 13.847 8.472 1.00 91.69 153 ASP A C 1
ATOM 1213 O O . ASP A 1 153 ? -11.724 14.338 7.646 1.00 91.69 153 ASP A O 1
ATOM 1217 N N . GLN A 1 154 ? -12.073 13.084 9.481 1.00 90.69 154 GLN A N 1
ATOM 1218 C CA . GLN A 1 154 ? -10.669 12.801 9.767 1.00 90.69 154 GLN A CA 1
ATOM 1219 C C . GLN A 1 154 ? -10.172 11.500 9.132 1.00 90.69 154 GLN A C 1
ATOM 1221 O O . GLN A 1 154 ? -8.978 11.209 9.191 1.00 90.69 154 GLN A O 1
ATOM 1226 N N . VAL A 1 155 ? -11.048 10.718 8.492 1.00 91.50 155 VAL A N 1
ATOM 1227 C CA . VAL A 1 155 ? -10.636 9.508 7.771 1.00 91.50 155 VAL A CA 1
ATOM 1228 C C . VAL A 1 155 ? -9.907 9.913 6.487 1.00 91.50 155 VAL A C 1
ATOM 1230 O O . VAL A 1 155 ? -10.533 10.501 5.600 1.00 91.50 155 VAL A O 1
ATOM 1233 N N . PRO A 1 156 ? -8.622 9.549 6.306 1.00 86.50 156 PRO A N 1
ATOM 1234 C CA . PRO A 1 156 ? -7.870 9.954 5.127 1.00 86.50 156 PRO A CA 1
ATOM 1235 C C . PRO A 1 156 ? -8.570 9.547 3.824 1.00 86.50 156 PRO A C 1
ATOM 1237 O O . PRO A 1 156 ? -8.964 8.388 3.613 1.00 86.50 156 PRO A O 1
ATOM 1240 N N . ALA A 1 157 ? -8.760 10.537 2.953 1.00 73.25 157 ALA A N 1
ATOM 1241 C CA . ALA A 1 157 ? -9.431 10.371 1.677 1.00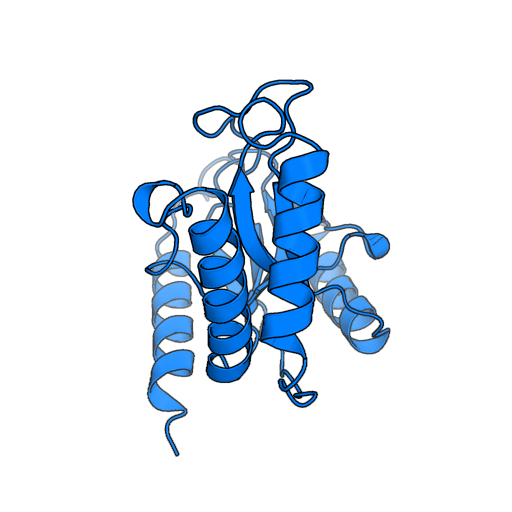 73.25 157 ALA A CA 1
ATOM 1242 C C . ALA A 1 157 ? -8.497 9.686 0.672 1.00 73.25 157 ALA A C 1
ATOM 1244 O O . ALA A 1 157 ? -7.647 10.325 0.062 1.00 73.25 157 ALA A O 1
ATOM 1245 N N . GLU A 1 158 ? -8.698 8.385 0.461 1.00 66.62 158 GLU A N 1
ATOM 1246 C CA . GLU A 1 158 ? -8.058 7.631 -0.628 1.00 66.62 158 GLU A CA 1
ATOM 1247 C C . GLU A 1 158 ? -8.987 6.743 -1.500 1.00 66.62 158 GLU A C 1
ATOM 1249 O O . GLU A 1 158 ? -8.468 5.953 -2.289 1.00 66.62 158 GLU A O 1
ATOM 1254 N N . PRO A 1 159 ? -10.339 6.823 -1.446 1.00 54.94 159 PRO A N 1
ATOM 1255 C CA . PRO A 1 159 ? -11.189 5.804 -2.074 1.00 54.94 159 PRO A CA 1
ATOM 1256 C C . PRO A 1 159 ? -11.050 5.730 -3.602 1.00 54.94 159 PRO A C 1
ATOM 1258 O O . PRO A 1 159 ? -11.050 4.639 -4.156 1.00 54.94 159 PRO A O 1
ATOM 1261 N N . ALA A 1 160 ? -10.841 6.858 -4.293 1.00 54.56 160 ALA A N 1
ATOM 1262 C CA . ALA A 1 160 ? -10.707 6.877 -5.755 1.00 54.56 160 ALA A CA 1
ATOM 1263 C C . ALA A 1 160 ? -9.406 6.233 -6.280 1.00 54.56 160 ALA A C 1
ATOM 1265 O O . ALA A 1 160 ? -9.248 6.057 -7.486 1.00 54.56 160 ALA A O 1
ATOM 1266 N N . ARG A 1 161 ? -8.452 5.919 -5.392 1.00 66.19 161 ARG A N 1
ATOM 1267 C CA . ARG A 1 161 ? -7.134 5.368 -5.744 1.00 66.19 161 ARG A CA 1
ATOM 1268 C C . ARG A 1 161 ? -6.903 3.969 -5.195 1.00 66.19 161 ARG A C 1
ATOM 1270 O O . ARG A 1 161 ? -5.837 3.405 -5.438 1.00 66.19 161 ARG A O 1
ATOM 1277 N N . PHE A 1 162 ? -7.860 3.414 -4.455 1.00 86.00 162 PHE A N 1
ATOM 1278 C CA . PHE A 1 162 ? -7.664 2.112 -3.851 1.00 86.00 162 PHE A CA 1
ATOM 1279 C C . PHE A 1 162 ? -7.730 1.012 -4.911 1.00 86.00 162 PHE A C 1
ATOM 1281 O O . PHE A 1 162 ? -8.800 0.612 -5.360 1.00 86.00 162 PHE A O 1
ATOM 1288 N N . LYS A 1 163 ? -6.549 0.546 -5.311 1.00 91.94 163 LYS A N 1
ATOM 1289 C CA . LYS A 1 163 ? -6.345 -0.581 -6.216 1.00 91.94 163 LYS A CA 1
ATOM 1290 C C . LYS A 1 163 ? -5.394 -1.548 -5.507 1.00 91.94 163 LYS A C 1
ATOM 1292 O O . LYS A 1 163 ? -4.195 -1.251 -5.477 1.00 91.94 163 LYS A O 1
ATOM 1297 N N . PRO A 1 164 ? -5.889 -2.635 -4.889 1.00 94.69 164 PRO A N 1
ATOM 1298 C CA . PRO A 1 164 ? -5.078 -3.565 -4.105 1.00 94.69 164 PRO A CA 1
ATOM 1299 C C . PRO A 1 164 ? -3.834 -4.010 -4.874 1.00 94.69 164 PRO A C 1
ATOM 1301 O O . PRO A 1 164 ? -3.936 -4.551 -5.974 1.00 94.69 164 PRO A O 1
ATOM 1304 N N . HIS A 1 165 ? -2.649 -3.746 -4.333 1.00 96.56 165 HIS A N 1
ATOM 1305 C CA . HIS A 1 165 ? -1.395 -4.122 -4.977 1.00 96.56 165 HIS A CA 1
ATOM 1306 C C . HIS A 1 165 ? -0.276 -4.339 -3.964 1.00 96.56 165 HIS A C 1
ATOM 1308 O O . HIS A 1 165 ? -0.341 -3.870 -2.828 1.00 96.56 165 HIS A O 1
ATOM 1314 N N . ILE A 1 166 ? 0.754 -5.046 -4.415 1.00 97.88 166 ILE A N 1
ATOM 1315 C CA . ILE A 1 166 ? 1.972 -5.339 -3.665 1.00 97.88 166 ILE A CA 1
ATOM 1316 C C . ILE A 1 166 ? 3.131 -4.707 -4.424 1.00 97.88 166 ILE A C 1
ATOM 1318 O O . ILE A 1 166 ? 3.353 -5.024 -5.595 1.00 97.88 166 ILE A O 1
ATOM 1322 N N . SER A 1 167 ? 3.852 -3.795 -3.781 1.00 97.69 167 SER A N 1
ATOM 1323 C CA . SER A 1 167 ? 5.016 -3.151 -4.389 1.00 97.69 167 SER A CA 1
ATOM 1324 C C . SER A 1 167 ? 6.147 -4.160 -4.600 1.00 97.69 167 SER A C 1
ATOM 1326 O O . SER A 1 167 ? 6.450 -4.964 -3.721 1.00 97.69 167 SER A O 1
ATOM 1328 N N . VAL A 1 168 ? 6.784 -4.097 -5.768 1.00 98.31 168 VAL A N 1
ATOM 1329 C CA . VAL A 1 168 ? 7.944 -4.925 -6.142 1.00 98.31 168 VAL A CA 1
ATOM 1330 C C . VAL A 1 168 ? 9.215 -4.083 -6.089 1.00 98.31 168 VAL A C 1
ATOM 1332 O O . VAL A 1 168 ? 10.219 -4.509 -5.510 1.00 98.31 168 VAL A O 1
ATOM 1335 N N . THR A 1 169 ? 9.155 -2.869 -6.644 1.00 98.19 169 THR A N 1
ATOM 1336 C CA . THR A 1 169 ? 10.224 -1.870 -6.572 1.00 98.19 169 THR A CA 1
ATOM 1337 C C . THR A 1 169 ? 9.666 -0.462 -6.391 1.00 98.19 169 THR A C 1
ATOM 1339 O O . THR A 1 169 ? 8.546 -0.172 -6.818 1.00 98.19 169 THR A O 1
ATOM 1342 N N . TYR A 1 170 ? 10.480 0.429 -5.833 1.00 97.69 170 TYR A N 1
ATOM 1343 C CA . TYR A 1 170 ? 10.249 1.872 -5.831 1.00 97.69 170 TYR A CA 1
ATOM 1344 C C . TYR A 1 170 ? 11.317 2.569 -6.660 1.00 97.69 170 TYR A C 1
ATOM 1346 O O . TYR A 1 170 ? 12.483 2.187 -6.626 1.00 97.69 170 TYR A O 1
ATOM 1354 N N . CYS A 1 171 ? 10.934 3.590 -7.419 1.00 96.88 171 CYS A N 1
ATOM 1355 C CA . CYS A 1 171 ? 11.900 4.409 -8.130 1.00 96.88 171 CYS A CA 1
ATOM 1356 C C . CYS A 1 171 ? 12.579 5.367 -7.146 1.00 96.88 171 CYS A C 1
ATOM 1358 O O . CYS A 1 171 ? 11.890 6.061 -6.407 1.00 96.88 171 CYS A O 1
ATOM 1360 N N . ASN A 1 172 ? 13.909 5.387 -7.114 1.00 95.50 172 ASN A N 1
ATOM 1361 C CA . ASN A 1 172 ? 14.692 6.113 -6.106 1.00 95.50 172 ASN A CA 1
ATOM 1362 C C . ASN A 1 172 ? 15.320 7.418 -6.617 1.00 95.50 172 ASN A C 1
ATOM 1364 O O . ASN A 1 172 ? 16.068 8.089 -5.908 1.00 95.50 172 ASN A O 1
ATOM 1368 N N . ALA A 1 173 ? 15.055 7.736 -7.880 1.00 92.94 173 ALA A N 1
ATOM 1369 C CA . ALA A 1 173 ? 15.575 8.887 -8.588 1.00 92.94 173 ALA A CA 1
ATOM 1370 C C . ALA A 1 173 ? 14.656 9.201 -9.771 1.00 92.94 173 ALA A C 1
ATOM 1372 O O . ALA A 1 173 ? 13.843 8.380 -10.181 1.00 92.94 173 ALA A O 1
ATOM 1373 N N . THR A 1 174 ? 14.831 10.372 -10.372 1.00 93.19 174 THR A N 1
ATOM 1374 C CA . THR A 1 174 ? 14.218 10.714 -11.659 1.00 93.19 174 THR A CA 1
ATOM 1375 C C . THR A 1 174 ? 15.277 10.508 -12.750 1.00 93.19 174 THR A C 1
ATOM 1377 O O . THR A 1 174 ? 16.079 11.419 -12.982 1.00 93.19 174 THR A O 1
ATOM 1380 N N . PRO A 1 175 ? 15.375 9.318 -13.378 1.00 88.62 175 PRO A N 1
ATOM 1381 C CA . PRO A 1 175 ? 16.353 9.083 -14.434 1.00 88.62 175 PRO A CA 1
ATOM 1382 C C . PRO A 1 175 ? 16.068 9.978 -15.653 1.00 88.62 175 PRO A C 1
ATOM 1384 O O . PRO A 1 175 ? 14.945 10.470 -15.820 1.00 88.62 175 PRO A O 1
ATOM 1387 N N . PRO A 1 176 ? 17.061 10.207 -16.530 1.00 82.50 176 PRO A N 1
ATOM 1388 C CA . PRO A 1 176 ? 16.818 10.861 -17.811 1.00 82.50 176 PRO A CA 1
ATOM 1389 C C . PRO A 1 176 ? 15.702 10.151 -18.586 1.00 82.50 176 PRO A C 1
ATOM 1391 O O . PRO A 1 176 ? 15.608 8.924 -18.539 1.00 82.50 176 PRO A O 1
ATOM 139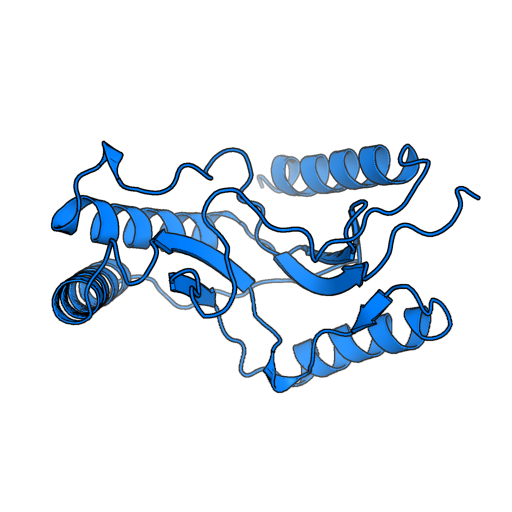4 N N . ALA A 1 177 ? 14.869 10.923 -19.289 1.00 80.25 177 ALA A N 1
ATOM 1395 C CA . ALA A 1 177 ? 13.911 10.362 -20.237 1.00 80.25 177 ALA A CA 1
ATOM 1396 C C . ALA A 1 177 ? 14.652 9.546 -21.313 1.00 80.25 177 ALA A C 1
ATOM 1398 O O . ALA A 1 177 ? 15.792 9.876 -21.662 1.00 80.25 177 ALA A O 1
ATOM 1399 N N . ALA A 1 178 ? 14.018 8.467 -21.774 1.00 62.88 178 ALA A N 1
ATOM 1400 C CA . ALA A 1 178 ? 14.570 7.558 -22.780 1.00 62.88 178 ALA A CA 1
ATOM 1401 C C . ALA A 1 178 ? 14.531 8.152 -24.195 1.00 62.88 178 ALA A C 1
ATOM 1403 O O . ALA A 1 178 ? 13.595 8.929 -24.490 1.00 62.88 178 ALA A O 1
#